Protein AF-A0A7S1WTP8-F1 (afdb_monomer)

Foldseek 3Di:
DDPPDDDDDDDDCVVNDDPVDRPVVLVCLLVVLCPDQAAEAADWLCQLQALVSLLSVLSNVLNVHDLVRYAYDYDDDPPCRVVRLVSRLVCLVPHFSVNHDYPDVVVSVVSVVVSCVSQVHRVSSSVSSSVSVVNVDPPDDDDDDDDDPPPPPPDDDPDDDDDDDDDDDDDDDDDDDDDDDD

Mean predicted aligned error: 13.19 Å

Structure (mmCIF, N/CA/C/O backbone):
data_AF-A0A7S1WTP8-F1
#
_entry.id   AF-A0A7S1WTP8-F1
#
loop_
_atom_site.group_PDB
_atom_site.id
_atom_site.type_symbol
_atom_site.label_atom_id
_atom_site.label_alt_id
_atom_site.label_comp_id
_atom_site.label_asym_id
_atom_site.label_entity_id
_atom_site.label_seq_id
_atom_site.pdbx_PDB_ins_code
_atom_site.Cartn_x
_atom_site.C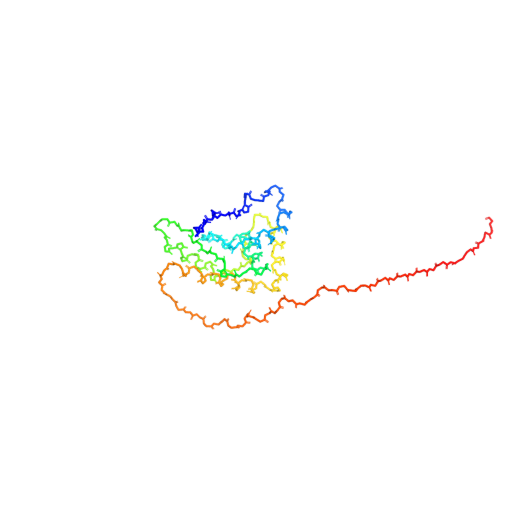artn_y
_atom_site.Cartn_z
_atom_site.occupancy
_atom_site.B_iso_or_equiv
_atom_site.auth_seq_id
_atom_site.auth_comp_id
_atom_site.auth_asym_id
_atom_site.auth_atom_id
_atom_site.pdbx_PDB_model_num
ATOM 1 N N . VAL A 1 1 ? 19.850 -27.105 21.185 1.00 41.53 1 VAL A N 1
ATOM 2 C CA . VAL A 1 1 ? 20.355 -25.758 20.834 1.00 41.53 1 VAL A CA 1
ATOM 3 C C . VAL A 1 1 ? 19.149 -24.842 20.769 1.00 41.53 1 VAL A C 1
ATOM 5 O O . VAL A 1 1 ? 18.278 -25.085 19.947 1.00 41.53 1 VAL A O 1
ATOM 8 N N . ALA A 1 2 ? 19.024 -23.910 21.715 1.00 44.28 2 ALA A N 1
ATOM 9 C CA . ALA A 1 2 ? 17.926 -22.951 21.751 1.00 44.28 2 ALA A CA 1
ATOM 10 C C . ALA A 1 2 ? 18.075 -21.994 20.560 1.00 44.28 2 ALA A C 1
ATOM 12 O O . ALA A 1 2 ? 19.062 -21.264 20.480 1.00 44.28 2 ALA A O 1
ATOM 13 N N . GLY A 1 3 ? 17.150 -22.056 19.602 1.00 48.31 3 GLY A N 1
ATOM 14 C CA . GLY A 1 3 ? 17.101 -21.122 18.482 1.00 48.31 3 GLY A CA 1
ATOM 15 C C . GLY A 1 3 ? 16.690 -19.754 19.007 1.00 48.31 3 GLY A C 1
ATOM 16 O O . GLY A 1 3 ? 15.510 -19.522 19.247 1.00 48.31 3 GLY A O 1
ATOM 17 N N . GLY A 1 4 ? 17.664 -18.878 19.254 1.00 50.66 4 GLY A N 1
ATOM 18 C CA . GLY A 1 4 ? 17.400 -17.499 19.641 1.00 50.66 4 GLY A CA 1
ATOM 19 C C . GLY A 1 4 ? 16.654 -16.799 18.513 1.00 50.66 4 GLY A C 1
ATOM 20 O O . GLY A 1 4 ? 17.246 -16.506 17.475 1.00 50.66 4 GLY A O 1
ATOM 21 N N . ALA A 1 5 ? 15.357 -16.562 18.698 1.00 60.53 5 ALA A N 1
ATOM 22 C CA . ALA A 1 5 ? 14.611 -15.654 17.845 1.00 60.53 5 ALA A CA 1
ATOM 23 C C . ALA A 1 5 ? 15.309 -14.288 17.920 1.00 60.53 5 ALA A C 1
ATOM 25 O O . ALA A 1 5 ? 15.399 -13.694 18.994 1.00 60.53 5 ALA A O 1
ATOM 26 N N . ARG A 1 6 ? 15.891 -13.834 16.806 1.00 74.44 6 ARG A N 1
ATOM 27 C CA . ARG A 1 6 ? 16.417 -12.468 16.708 1.00 74.44 6 ARG A CA 1
ATOM 28 C C . ARG A 1 6 ? 15.225 -11.516 16.727 1.00 74.44 6 ARG A C 1
ATOM 30 O O . ARG A 1 6 ? 14.191 -11.836 16.142 1.00 74.44 6 ARG A O 1
ATOM 37 N N . GLU A 1 7 ? 15.371 -10.371 17.388 1.00 75.62 7 GLU A N 1
ATOM 38 C CA . GLU A 1 7 ? 14.360 -9.315 17.318 1.00 75.62 7 GLU A CA 1
ATOM 39 C C . GLU A 1 7 ? 14.108 -8.930 15.850 1.00 75.62 7 GLU A C 1
ATOM 41 O O . GLU A 1 7 ? 15.060 -8.892 15.058 1.00 75.62 7 GLU A O 1
ATOM 46 N N . PRO A 1 8 ? 12.842 -8.700 15.458 1.00 74.00 8 PRO A N 1
ATOM 47 C CA . PRO A 1 8 ? 12.511 -8.368 14.083 1.00 74.00 8 PRO A CA 1
ATOM 48 C C . PRO A 1 8 ? 13.145 -7.028 13.704 1.00 74.00 8 PRO A C 1
ATOM 50 O O . PRO A 1 8 ? 12.937 -6.016 14.370 1.00 74.00 8 PRO A O 1
ATOM 53 N N . LEU A 1 9 ? 13.909 -7.023 12.612 1.00 87.62 9 LEU A N 1
ATOM 54 C CA . LEU A 1 9 ? 14.388 -5.789 12.003 1.00 87.62 9 LEU A CA 1
ATOM 55 C C . LEU A 1 9 ? 13.251 -5.199 11.166 1.00 87.62 9 LEU A C 1
ATOM 57 O O . LEU A 1 9 ? 12.750 -5.859 10.257 1.00 87.62 9 LEU A O 1
ATOM 61 N N . VAL A 1 10 ? 12.848 -3.971 11.483 1.00 88.81 10 VAL A N 1
ATOM 62 C CA . VAL A 1 10 ? 11.774 -3.263 10.780 1.00 88.81 10 VAL A CA 1
ATOM 63 C C . VAL A 1 10 ? 12.388 -2.256 9.818 1.00 88.81 10 VAL A C 1
ATOM 65 O O . VAL A 1 10 ? 13.199 -1.424 10.223 1.00 88.81 10 VAL A O 1
ATOM 68 N N . TRP A 1 11 ? 11.981 -2.324 8.552 1.00 89.81 11 TRP A N 1
ATOM 69 C CA . TRP A 1 11 ? 12.218 -1.266 7.578 1.00 89.81 11 TRP A CA 1
ATOM 70 C C . TRP A 1 11 ? 10.970 -0.386 7.507 1.00 89.81 11 TRP A C 1
ATOM 72 O O . TRP A 1 11 ? 9.858 -0.897 7.381 1.00 89.81 11 TRP A O 1
ATOM 82 N N . PHE A 1 12 ? 11.153 0.925 7.634 1.00 88.06 12 PHE A N 1
ATOM 83 C CA . PHE A 1 12 ? 10.067 1.898 7.605 1.00 88.06 12 PHE A CA 1
ATOM 84 C C . PHE A 1 12 ? 10.502 3.083 6.753 1.00 88.06 12 PHE A C 1
ATOM 86 O O . PHE A 1 12 ? 11.462 3.775 7.101 1.00 88.06 12 PHE A O 1
ATOM 93 N N . ASP A 1 13 ? 9.800 3.299 5.646 1.00 82.56 13 ASP A N 1
ATOM 94 C CA . ASP A 1 13 ? 10.090 4.305 4.625 1.00 82.56 13 ASP A CA 1
ATOM 95 C C . ASP A 1 13 ? 10.501 5.655 5.229 1.00 82.56 13 ASP A C 1
ATOM 97 O O . ASP A 1 13 ? 11.578 6.170 4.943 1.00 82.56 13 ASP A O 1
ATOM 101 N N . LYS A 1 14 ? 9.715 6.188 6.166 1.00 81.94 14 LYS A N 1
ATOM 102 C CA . LYS A 1 14 ? 9.904 7.528 6.718 1.00 81.94 14 LYS A CA 1
ATOM 103 C C . LYS A 1 14 ? 11.219 7.691 7.474 1.00 81.94 14 LYS A C 1
ATOM 105 O O . LYS A 1 14 ? 11.703 8.812 7.610 1.00 81.94 14 LYS A O 1
ATOM 110 N N . VAL A 1 15 ? 11.758 6.594 8.001 1.00 84.00 15 VAL A N 1
ATOM 111 C CA . VAL A 1 15 ? 12.993 6.562 8.798 1.00 84.00 15 VAL A CA 1
ATOM 112 C C . VAL A 1 15 ? 14.180 6.083 7.962 1.00 84.00 15 VAL A C 1
ATOM 114 O O . VAL A 1 15 ? 15.316 6.445 8.256 1.00 84.00 15 VAL A O 1
ATOM 117 N N . CYS A 1 16 ? 13.931 5.284 6.925 1.00 81.94 16 CYS A N 1
ATOM 118 C CA . CYS A 1 16 ? 14.966 4.676 6.094 1.00 81.94 16 CYS A CA 1
ATOM 119 C C . CYS A 1 16 ? 15.252 5.436 4.789 1.00 81.94 16 CYS A C 1
ATOM 121 O O . CYS A 1 16 ? 16.269 5.156 4.163 1.00 81.94 16 CYS A O 1
ATOM 123 N N . ILE A 1 17 ? 14.380 6.366 4.388 1.00 81.25 17 ILE A N 1
ATOM 124 C CA . ILE A 1 17 ? 14.488 7.172 3.164 1.00 81.25 17 ILE A CA 1
ATOM 125 C C . ILE A 1 17 ? 14.782 8.624 3.525 1.00 81.25 17 ILE A C 1
ATOM 127 O O . ILE A 1 17 ? 14.117 9.204 4.395 1.00 81.25 17 ILE A O 1
ATOM 131 N N . ASP A 1 18 ? 15.721 9.233 2.805 1.00 77.69 18 ASP A N 1
ATOM 132 C CA . ASP A 1 18 ? 15.963 10.665 2.891 1.00 77.69 18 ASP A CA 1
ATOM 133 C C . ASP A 1 18 ? 14.777 11.424 2.289 1.00 77.69 18 ASP A C 1
ATOM 135 O O . ASP A 1 18 ? 14.599 11.556 1.079 1.00 77.69 18 ASP A O 1
ATOM 139 N N . GLN A 1 19 ? 13.959 11.976 3.179 1.00 74.75 19 GLN A N 1
ATOM 140 C CA . GLN A 1 19 ? 12.768 12.738 2.818 1.00 74.75 19 GLN A CA 1
ATOM 141 C C . GLN A 1 19 ? 13.092 14.026 2.044 1.00 74.75 19 GLN A C 1
ATOM 143 O O . GLN A 1 19 ? 12.184 14.626 1.470 1.00 74.75 19 GLN A O 1
ATOM 148 N N . SER A 1 20 ? 14.354 14.466 2.035 1.00 74.25 20 SER A N 1
ATOM 149 C CA . SER A 1 20 ? 14.816 15.612 1.250 1.00 74.25 20 SER A CA 1
ATOM 150 C C . SER A 1 20 ? 15.229 15.247 -0.181 1.00 74.25 20 SER A C 1
ATOM 152 O O . SER A 1 20 ? 15.345 16.144 -1.016 1.00 74.25 20 SER A O 1
ATOM 154 N N . ASN A 1 21 ? 15.394 13.954 -0.489 1.00 71.25 21 ASN A N 1
ATOM 155 C CA . ASN A 1 21 ? 15.794 13.458 -1.806 1.00 71.25 21 ASN A CA 1
ATOM 156 C C . ASN A 1 21 ? 15.125 12.112 -2.149 1.00 71.25 21 ASN A C 1
ATOM 158 O O . ASN A 1 21 ? 15.772 11.088 -2.374 1.00 71.25 21 ASN A O 1
ATOM 162 N N . ILE A 1 22 ? 13.794 12.132 -2.212 1.00 72.50 22 ILE A N 1
ATOM 163 C CA . ILE A 1 22 ? 12.971 10.927 -2.374 1.00 72.50 22 ILE A CA 1
ATOM 164 C C . ILE A 1 22 ? 13.158 10.205 -3.717 1.00 72.50 22 ILE A C 1
ATOM 166 O O . ILE A 1 22 ? 12.873 9.016 -3.804 1.00 72.50 22 ILE A O 1
ATOM 170 N N . GLU A 1 23 ? 13.620 10.885 -4.773 1.00 71.69 23 GLU A N 1
ATOM 171 C CA . GLU A 1 23 ? 13.662 10.315 -6.129 1.00 71.69 23 GLU A CA 1
ATOM 172 C C . GLU A 1 23 ? 14.659 9.157 -6.266 1.00 71.69 23 GLU A C 1
ATOM 174 O O . GLU A 1 23 ? 14.389 8.189 -6.980 1.00 71.69 23 GLU A O 1
ATOM 179 N N . LEU A 1 24 ? 15.815 9.248 -5.600 1.00 70.44 24 LEU A N 1
ATOM 180 C CA . LEU A 1 24 ? 16.830 8.195 -5.635 1.00 70.44 24 LEU A CA 1
ATOM 181 C C . LEU A 1 24 ? 16.374 6.976 -4.830 1.00 70.44 24 LEU A C 1
ATOM 183 O O . LEU A 1 24 ? 16.439 5.848 -5.319 1.00 70.44 24 LEU A O 1
ATOM 187 N N . ASP A 1 25 ? 15.856 7.213 -3.630 1.00 71.56 25 ASP A N 1
ATOM 188 C CA . ASP A 1 25 ? 15.393 6.156 -2.735 1.00 71.56 25 ASP A CA 1
ATOM 189 C C . ASP A 1 25 ? 14.148 5.444 -3.282 1.00 71.56 25 ASP A C 1
ATOM 191 O O . ASP A 1 25 ? 14.023 4.227 -3.147 1.00 71.56 25 ASP A O 1
ATOM 195 N N . LEU A 1 26 ? 13.284 6.161 -4.010 1.00 70.69 26 LEU A N 1
ATOM 196 C CA . LEU A 1 26 ? 12.157 5.592 -4.753 1.00 70.69 26 LEU A CA 1
ATOM 197 C C . LEU A 1 26 ? 12.585 4.536 -5.775 1.00 70.69 26 LEU A C 1
ATOM 199 O O . LEU A 1 26 ? 11.912 3.516 -5.924 1.00 70.69 26 LEU A O 1
ATOM 203 N N . ARG A 1 27 ? 13.710 4.745 -6.470 1.00 79.19 27 ARG A N 1
ATOM 204 C CA . ARG A 1 27 ? 14.251 3.752 -7.417 1.00 79.19 27 ARG A CA 1
ATOM 205 C C . ARG A 1 27 ? 14.755 2.501 -6.703 1.00 79.19 27 ARG A C 1
ATOM 207 O O . ARG A 1 27 ? 14.738 1.420 -7.284 1.00 79.19 27 ARG A O 1
ATOM 214 N N . CYS A 1 28 ? 15.187 2.648 -5.454 1.00 82.69 28 CYS A N 1
ATOM 215 C CA . CYS A 1 28 ? 15.678 1.560 -4.615 1.00 82.69 28 CYS A CA 1
ATOM 216 C C . CYS A 1 28 ? 14.567 0.870 -3.811 1.00 82.69 28 CYS A C 1
ATOM 218 O O . CYS A 1 28 ? 14.792 -0.227 -3.302 1.00 82.69 28 CYS A O 1
ATOM 220 N N . LEU A 1 29 ? 13.368 1.458 -3.722 1.00 85.56 29 LEU A N 1
ATOM 221 C CA . LEU A 1 29 ? 12.230 0.907 -2.980 1.00 85.56 29 LEU A CA 1
ATOM 222 C C . LEU A 1 29 ? 11.962 -0.580 -3.290 1.00 85.56 29 LEU A C 1
ATOM 224 O O . LEU A 1 29 ? 11.843 -1.357 -2.340 1.00 85.56 29 LEU A O 1
ATOM 228 N N . PRO A 1 30 ? 11.955 -1.035 -4.562 1.00 86.31 30 PRO A N 1
ATOM 229 C CA . PRO A 1 30 ? 11.760 -2.452 -4.866 1.00 86.31 30 PRO A CA 1
ATOM 230 C C . PRO A 1 30 ? 12.864 -3.351 -4.285 1.00 86.31 30 PRO A C 1
ATOM 232 O O . PRO A 1 30 ? 12.592 -4.463 -3.842 1.00 86.31 30 PRO A O 1
ATOM 235 N N . ILE A 1 31 ? 14.106 -2.861 -4.224 1.00 88.44 31 ILE A N 1
ATOM 236 C CA . ILE A 1 31 ? 15.253 -3.593 -3.667 1.00 88.44 31 ILE A CA 1
ATOM 237 C C . ILE A 1 31 ? 15.098 -3.744 -2.149 1.00 88.44 31 ILE A C 1
ATOM 239 O O . ILE A 1 31 ? 15.273 -4.842 -1.620 1.00 88.44 31 ILE A O 1
ATOM 243 N N . PHE A 1 32 ? 14.732 -2.667 -1.445 1.00 88.31 32 PHE A N 1
ATOM 244 C CA . PHE A 1 32 ? 14.515 -2.712 0.005 1.00 88.31 32 PHE A CA 1
ATOM 245 C C . PHE A 1 32 ? 13.376 -3.662 0.379 1.00 88.31 32 PHE A C 1
ATOM 247 O O . PHE A 1 32 ? 13.518 -4.479 1.290 1.00 88.31 32 PHE A O 1
ATOM 254 N N . LEU A 1 33 ? 12.272 -3.598 -0.364 1.00 90.25 33 LEU A N 1
ATOM 255 C CA . LEU A 1 33 ? 11.097 -4.428 -0.124 1.00 90.25 33 LEU A CA 1
ATOM 256 C C . LEU A 1 33 ? 11.334 -5.903 -0.465 1.00 90.25 33 LEU A C 1
ATOM 258 O O . LEU A 1 33 ? 10.889 -6.764 0.287 1.00 90.25 33 LEU A O 1
ATOM 262 N N . ASN A 1 34 ? 12.099 -6.213 -1.516 1.00 90.50 34 ASN A N 1
ATOM 263 C CA . ASN A 1 34 ? 12.499 -7.591 -1.821 1.00 90.50 34 ASN A CA 1
ATOM 264 C C . ASN A 1 34 ? 13.391 -8.201 -0.719 1.00 90.50 34 ASN A C 1
ATOM 266 O O . ASN A 1 34 ? 13.334 -9.401 -0.464 1.00 90.50 34 ASN A O 1
ATOM 270 N N . GLY A 1 35 ? 14.168 -7.372 -0.013 1.00 90.31 35 GLY A N 1
ATOM 271 C CA . GLY A 1 35 ? 14.939 -7.792 1.159 1.00 90.31 35 GLY A CA 1
ATOM 272 C C . GLY A 1 35 ? 14.095 -8.082 2.408 1.00 90.31 35 GLY A C 1
ATOM 273 O O . GLY A 1 35 ? 14.615 -8.634 3.381 1.00 90.31 35 GLY A O 1
ATOM 274 N N . CYS A 1 36 ? 12.807 -7.723 2.411 1.00 91.19 36 CYS A N 1
ATOM 275 C CA . CYS A 1 36 ? 11.913 -7.930 3.544 1.00 91.19 36 CYS A CA 1
ATOM 276 C C . CYS A 1 36 ? 11.247 -9.311 3.480 1.00 91.19 36 CYS A C 1
ATOM 278 O O . CYS A 1 36 ? 10.598 -9.672 2.502 1.00 91.19 36 CYS A O 1
ATOM 280 N N . ALA A 1 37 ? 11.323 -10.069 4.578 1.00 90.81 37 ALA A N 1
ATOM 281 C CA . ALA A 1 37 ? 10.656 -11.370 4.672 1.00 90.81 37 ALA A CA 1
ATOM 282 C C . ALA A 1 37 ? 9.119 -11.263 4.640 1.00 90.81 37 ALA A C 1
ATOM 284 O O . ALA A 1 37 ? 8.444 -12.222 4.273 1.00 90.81 37 ALA A O 1
ATOM 285 N N . ARG A 1 38 ? 8.572 -10.119 5.071 1.00 91.69 38 ARG A N 1
ATOM 286 C CA . ARG A 1 38 ? 7.137 -9.809 5.129 1.00 91.69 38 ARG A CA 1
ATOM 287 C C . ARG A 1 38 ? 6.919 -8.315 4.939 1.00 91.69 38 ARG A C 1
ATOM 289 O O . ARG A 1 38 ? 7.791 -7.527 5.303 1.00 91.69 38 ARG A O 1
ATOM 296 N N . LEU A 1 39 ? 5.738 -7.946 4.454 1.00 93.12 39 LEU A N 1
ATOM 297 C CA . LEU A 1 39 ? 5.267 -6.562 4.411 1.00 93.12 39 LEU A CA 1
ATOM 298 C C . LEU A 1 39 ? 4.125 -6.392 5.414 1.00 93.12 39 LEU A C 1
ATOM 300 O O . LEU A 1 39 ? 3.099 -7.046 5.276 1.00 93.12 39 LEU A O 1
ATOM 304 N N . VAL A 1 40 ? 4.272 -5.516 6.407 1.00 93.12 40 VAL A N 1
ATOM 305 C CA . VAL A 1 40 ? 3.203 -5.253 7.384 1.00 93.12 40 VAL A CA 1
ATOM 306 C C . VAL A 1 40 ? 2.413 -4.017 6.960 1.00 93.12 40 VAL A C 1
ATOM 308 O O . VAL A 1 40 ? 2.954 -2.915 6.913 1.00 93.12 40 VAL A O 1
ATOM 311 N N . MET A 1 41 ? 1.124 -4.189 6.679 1.00 93.38 41 MET A N 1
ATOM 312 C CA . MET A 1 41 ? 0.200 -3.108 6.338 1.00 93.38 41 MET A CA 1
ATOM 313 C C . MET A 1 41 ? -0.602 -2.700 7.574 1.00 93.38 41 MET A C 1
ATOM 315 O O . MET A 1 41 ? -1.556 -3.378 7.952 1.00 93.38 41 MET A O 1
ATOM 319 N N . LEU A 1 42 ? -0.239 -1.571 8.185 1.00 93.56 42 LEU A N 1
ATOM 320 C CA . LEU A 1 42 ? -1.033 -0.940 9.243 1.00 93.56 42 LEU A CA 1
ATOM 321 C C . LEU A 1 42 ? -2.214 -0.192 8.606 1.00 93.56 42 LEU A C 1
ATOM 323 O O . LEU A 1 42 ? -2.104 0.976 8.229 1.00 93.56 42 LEU A O 1
ATOM 327 N N . CYS A 1 43 ? -3.325 -0.896 8.414 1.00 93.69 43 CYS A N 1
ATOM 328 C CA . CYS A 1 43 ? -4.415 -0.460 7.554 1.00 93.69 43 CYS A CA 1
ATOM 329 C C . CYS A 1 43 ? -5.521 0.234 8.356 1.00 93.69 43 CYS A C 1
ATOM 331 O O . CYS A 1 43 ? -6.299 -0.428 9.031 1.00 93.69 43 CYS A O 1
ATOM 333 N N . GLY A 1 44 ? -5.607 1.560 8.264 1.00 93.31 44 GLY A N 1
ATOM 334 C CA . GLY A 1 44 ? -6.786 2.329 8.687 1.00 93.31 44 GLY A CA 1
ATOM 335 C C . GLY A 1 44 ? -7.656 2.739 7.493 1.00 93.31 44 GLY A C 1
ATOM 336 O O . GLY A 1 44 ? -7.266 2.533 6.342 1.00 93.31 44 GLY A O 1
ATOM 337 N N . ALA A 1 45 ? -8.785 3.403 7.755 1.00 89.25 45 ALA A N 1
ATOM 338 C CA . ALA A 1 45 ? -9.768 3.807 6.736 1.00 89.25 45 ALA A CA 1
ATOM 339 C C . ALA A 1 45 ? -9.192 4.635 5.563 1.00 89.25 45 ALA A C 1
ATOM 341 O O . ALA A 1 45 ? -9.730 4.631 4.460 1.00 89.25 45 ALA A O 1
ATOM 342 N N . THR A 1 46 ? -8.075 5.342 5.768 1.00 92.62 46 THR A N 1
ATOM 343 C CA . THR A 1 46 ? -7.438 6.174 4.731 1.00 92.62 46 THR A CA 1
ATOM 344 C C . THR A 1 46 ? -6.236 5.521 4.053 1.00 92.62 46 THR A C 1
ATOM 346 O O . THR A 1 46 ? -5.713 6.090 3.096 1.00 92.62 46 THR A O 1
ATOM 349 N N . TYR A 1 47 ? -5.779 4.348 4.509 1.00 94.44 47 TYR A N 1
ATOM 350 C CA . TYR A 1 47 ? -4.553 3.712 4.011 1.00 94.44 47 TYR A CA 1
ATOM 351 C C . TYR A 1 47 ? -4.605 3.505 2.493 1.00 94.44 47 TYR A C 1
ATOM 353 O O . TYR A 1 47 ? -3.695 3.912 1.771 1.00 94.44 47 TYR A O 1
ATOM 361 N N . LEU A 1 48 ? -5.713 2.944 2.002 1.00 94.75 48 LEU A N 1
ATOM 362 C CA . LEU A 1 48 ? -5.898 2.619 0.588 1.00 94.75 48 LEU A CA 1
ATOM 363 C C . LEU A 1 48 ? -6.096 3.841 -0.313 1.00 94.75 48 LEU A C 1
ATOM 365 O O . LEU A 1 48 ? -6.002 3.715 -1.528 1.00 94.75 48 LEU A O 1
ATOM 369 N N . ASN A 1 49 ? -6.306 5.023 0.265 1.00 94.25 49 ASN A N 1
ATOM 370 C CA . ASN A 1 49 ? -6.390 6.270 -0.489 1.00 94.25 49 ASN A CA 1
ATOM 371 C C . ASN A 1 49 ? -5.016 6.925 -0.665 1.00 94.25 49 ASN A C 1
ATOM 373 O O . ASN A 1 49 ? -4.899 7.889 -1.414 1.00 94.25 49 ASN A O 1
ATOM 377 N N . ARG A 1 50 ? -3.964 6.443 0.007 1.00 91.88 50 ARG A N 1
ATOM 378 C CA . ARG A 1 50 ? -2.627 7.048 -0.044 1.00 91.88 50 ARG A CA 1
ATOM 379 C C . ARG A 1 50 ? -1.768 6.331 -1.072 1.00 91.88 50 ARG A C 1
ATOM 381 O O . ARG A 1 50 ? -1.330 5.204 -0.854 1.00 91.88 50 ARG A O 1
ATOM 388 N N . LEU A 1 51 ? -1.450 7.017 -2.166 1.00 90.12 51 LEU A N 1
ATOM 389 C CA . LEU A 1 51 ? -0.703 6.429 -3.277 1.00 90.12 51 LEU A CA 1
ATOM 390 C C . LEU A 1 51 ? 0.674 5.900 -2.859 1.00 90.12 51 LEU A C 1
ATOM 392 O O . LEU A 1 51 ? 1.122 4.888 -3.386 1.00 90.12 51 LEU A O 1
ATOM 396 N N . TRP A 1 52 ? 1.329 6.545 -1.893 1.00 87.62 52 TRP A N 1
ATOM 397 C CA . TRP A 1 52 ? 2.610 6.075 -1.368 1.00 87.62 52 TRP A CA 1
ATOM 398 C C . TRP A 1 52 ? 2.511 4.671 -0.755 1.00 87.62 52 TRP A C 1
ATOM 400 O O . TRP A 1 52 ? 3.246 3.774 -1.154 1.00 87.62 52 TRP A O 1
ATOM 410 N N . CYS A 1 53 ? 1.521 4.446 0.114 1.00 92.38 53 CYS A N 1
ATOM 411 C CA . CYS A 1 53 ? 1.254 3.135 0.707 1.00 92.38 53 CYS A CA 1
ATOM 412 C C . CYS A 1 53 ? 0.984 2.077 -0.375 1.00 92.38 53 CYS A C 1
ATOM 414 O O . CYS A 1 53 ? 1.495 0.962 -0.330 1.00 92.38 53 CYS A O 1
ATOM 416 N N . ILE A 1 54 ? 0.225 2.447 -1.407 1.00 92.75 54 ILE A N 1
ATOM 417 C CA . ILE A 1 54 ? -0.066 1.562 -2.539 1.00 92.75 54 ILE A CA 1
ATOM 418 C C . ILE A 1 54 ? 1.176 1.279 -3.398 1.00 92.75 54 ILE A C 1
ATOM 420 O O . ILE A 1 54 ? 1.299 0.189 -3.953 1.00 92.75 54 ILE A O 1
ATOM 424 N N . THR A 1 55 ? 2.115 2.222 -3.483 1.00 89.12 55 THR A N 1
ATOM 425 C CA . THR A 1 55 ? 3.384 2.051 -4.208 1.00 89.12 55 THR A CA 1
ATOM 426 C C . THR A 1 55 ? 4.264 0.999 -3.542 1.00 89.12 55 THR A C 1
ATOM 428 O O . THR A 1 55 ? 4.899 0.212 -4.237 1.00 89.12 55 THR A O 1
ATOM 431 N N . GLU A 1 56 ? 4.262 0.927 -2.210 1.00 91.25 56 GLU A N 1
ATOM 432 C CA . GLU A 1 56 ? 4.976 -0.116 -1.464 1.00 91.25 56 GLU A CA 1
ATOM 433 C C . GLU A 1 56 ? 4.373 -1.499 -1.732 1.00 91.25 56 GLU A C 1
ATOM 435 O O . GLU A 1 56 ? 5.098 -2.439 -2.053 1.00 91.25 56 GLU A O 1
ATOM 440 N N . VAL A 1 57 ? 3.041 -1.618 -1.700 1.00 92.62 57 VAL A N 1
ATOM 441 C CA . VAL A 1 57 ? 2.340 -2.865 -2.058 1.00 92.62 57 VAL A CA 1
ATOM 442 C C . VAL A 1 57 ? 2.655 -3.271 -3.500 1.00 92.62 57 VAL A C 1
ATOM 444 O O . VAL A 1 57 ? 2.959 -4.434 -3.769 1.00 92.62 57 VAL A O 1
ATOM 447 N N . PHE A 1 58 ? 2.620 -2.309 -4.425 1.00 91.06 58 PHE A N 1
ATOM 448 C CA . PHE A 1 58 ? 3.006 -2.508 -5.818 1.00 91.06 58 PHE A CA 1
ATOM 449 C C . PHE A 1 58 ? 4.434 -3.040 -5.933 1.00 91.06 58 PHE A C 1
ATOM 451 O O . PHE A 1 58 ? 4.637 -4.079 -6.555 1.00 91.06 58 PHE A O 1
ATOM 458 N N . ALA A 1 59 ? 5.406 -2.360 -5.329 1.00 90.75 59 ALA A N 1
ATOM 459 C CA . ALA A 1 59 ? 6.810 -2.723 -5.421 1.00 90.75 59 ALA A CA 1
ATOM 460 C C . ALA A 1 59 ? 7.078 -4.098 -4.792 1.00 90.75 59 ALA A C 1
ATOM 462 O O . ALA A 1 59 ? 7.781 -4.904 -5.394 1.00 90.75 59 ALA A O 1
ATOM 463 N N . TYR A 1 60 ? 6.464 -4.412 -3.649 1.00 92.56 60 TYR A N 1
ATOM 464 C CA . TYR A 1 60 ? 6.588 -5.720 -3.003 1.00 92.56 60 TYR A CA 1
ATOM 465 C C . TYR A 1 60 ? 6.105 -6.853 -3.922 1.00 92.56 60 TYR A C 1
ATOM 467 O O . TYR A 1 60 ? 6.855 -7.783 -4.215 1.00 92.56 60 TYR A O 1
ATOM 475 N N . VAL A 1 61 ? 4.884 -6.747 -4.457 1.00 90.31 61 VAL A N 1
ATOM 476 C CA . VAL A 1 61 ? 4.319 -7.788 -5.334 1.00 90.31 61 VAL A CA 1
ATOM 477 C C . VAL A 1 61 ? 5.040 -7.850 -6.681 1.00 90.31 61 VAL A C 1
ATOM 479 O O . VAL A 1 61 ? 5.293 -8.935 -7.201 1.00 90.31 61 VAL A O 1
ATOM 482 N N . HIS A 1 62 ? 5.395 -6.702 -7.261 1.00 87.12 62 HIS A N 1
ATOM 483 C CA . HIS A 1 62 ? 6.077 -6.645 -8.554 1.00 87.12 62 HIS A CA 1
ATOM 484 C C . HIS A 1 62 ? 7.467 -7.290 -8.509 1.00 87.12 62 HIS A C 1
ATOM 486 O O . HIS A 1 62 ? 7.896 -7.888 -9.492 1.00 87.12 62 HIS A O 1
ATOM 492 N N . MET A 1 63 ? 8.133 -7.246 -7.353 1.00 88.44 63 MET A N 1
ATOM 493 C CA . MET A 1 63 ? 9.413 -7.917 -7.117 1.00 88.44 63 MET A CA 1
ATOM 494 C C . MET A 1 63 ? 9.286 -9.430 -6.879 1.00 88.44 63 MET A C 1
ATOM 496 O O . MET A 1 63 ? 10.266 -10.071 -6.499 1.00 88.44 63 MET A O 1
ATOM 500 N N . GLY A 1 64 ? 8.101 -10.006 -7.100 1.00 87.50 64 GLY A N 1
ATOM 501 C CA . GLY A 1 64 ? 7.847 -11.439 -6.977 1.00 87.50 64 GLY A CA 1
ATOM 502 C C . GLY A 1 64 ? 7.637 -11.910 -5.541 1.00 87.50 64 GLY A C 1
ATOM 503 O O . GLY A 1 64 ? 7.671 -13.113 -5.293 1.00 87.50 64 GLY A O 1
ATOM 504 N N . CYS A 1 65 ? 7.436 -11.000 -4.584 1.00 90.19 65 CYS A N 1
ATOM 505 C CA . CYS A 1 65 ? 7.076 -11.400 -3.233 1.00 90.19 65 CYS A CA 1
ATOM 506 C C . CYS A 1 65 ? 5.614 -11.863 -3.189 1.00 90.19 65 CYS A C 1
ATOM 508 O O . CYS A 1 65 ? 4.716 -11.227 -3.747 1.00 90.19 65 CYS A O 1
ATOM 510 N N . GLU A 1 66 ? 5.381 -12.973 -2.492 1.00 89.94 66 GLU A N 1
ATOM 511 C CA . GLU A 1 66 ? 4.053 -13.571 -2.366 1.00 89.94 66 GLU A CA 1
ATOM 512 C C . GLU A 1 66 ? 3.107 -12.664 -1.573 1.00 89.94 66 GLU A C 1
ATOM 514 O O . GLU A 1 66 ? 3.467 -12.122 -0.522 1.00 89.94 66 GLU A O 1
ATOM 519 N N . VAL A 1 67 ? 1.864 -12.541 -2.047 1.00 89.31 67 VAL A N 1
ATOM 520 C CA . VAL A 1 67 ? 0.833 -11.741 -1.366 1.00 89.31 67 VAL A CA 1
ATOM 521 C C . VAL A 1 67 ? 0.575 -12.292 0.034 1.00 89.31 67 VAL A C 1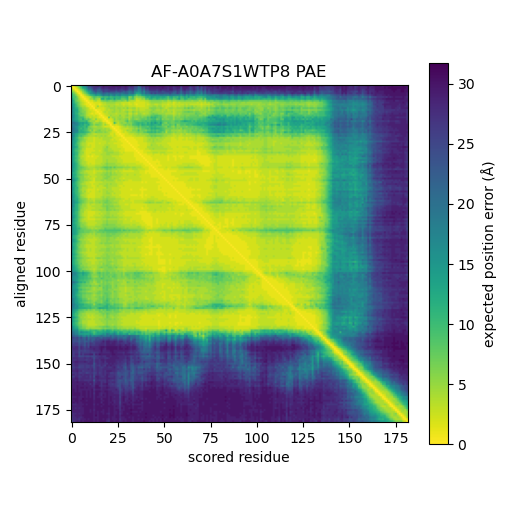
ATOM 523 O O . VAL A 1 67 ? 0.323 -11.529 0.954 1.00 89.31 67 VAL A O 1
ATOM 526 N N . GLU A 1 68 ? 0.705 -13.598 0.230 1.00 89.06 68 GLU A N 1
ATOM 527 C CA . GLU A 1 68 ? 0.554 -14.319 1.494 1.00 89.06 68 GLU A CA 1
ATOM 528 C C . GLU A 1 68 ? 1.559 -13.885 2.575 1.00 89.06 68 GLU A C 1
ATOM 530 O O . GLU A 1 68 ? 1.307 -14.108 3.759 1.00 89.06 68 GLU A O 1
ATOM 535 N N . ASN A 1 69 ? 2.673 -13.248 2.191 1.00 91.31 69 ASN A N 1
ATOM 536 C CA . ASN A 1 69 ? 3.655 -12.679 3.121 1.00 91.31 69 ASN A CA 1
ATOM 537 C C . ASN A 1 69 ? 3.335 -11.234 3.528 1.00 91.31 69 ASN A C 1
ATOM 539 O O . ASN A 1 69 ? 4.053 -10.647 4.343 1.00 91.31 69 ASN A O 1
ATOM 543 N N . ILE A 1 70 ? 2.269 -10.662 2.975 1.00 92.12 70 ILE A N 1
ATOM 544 C CA . ILE A 1 70 ? 1.694 -9.421 3.468 1.00 92.12 70 ILE A CA 1
ATOM 545 C C . ILE A 1 70 ? 0.933 -9.744 4.761 1.00 92.12 70 ILE A C 1
ATOM 547 O O . ILE A 1 70 ? 0.220 -10.738 4.865 1.00 92.12 70 ILE A O 1
ATOM 551 N N . GLU A 1 71 ? 1.135 -8.933 5.791 1.00 91.12 71 GLU A N 1
ATOM 552 C CA . GLU A 1 71 ? 0.436 -9.025 7.063 1.00 91.12 71 GLU A CA 1
ATOM 553 C C . GLU A 1 71 ? -0.367 -7.754 7.267 1.00 91.12 71 GLU A C 1
ATOM 555 O O . GLU A 1 71 ? 0.181 -6.683 7.524 1.00 91.12 71 GLU A O 1
ATOM 560 N N . LEU A 1 72 ? -1.682 -7.877 7.150 1.00 90.56 72 LEU A N 1
ATOM 561 C CA . LEU A 1 72 ? -2.578 -6.764 7.381 1.00 90.56 72 LEU A CA 1
ATOM 562 C C . LEU A 1 72 ? -2.965 -6.674 8.858 1.00 90.56 72 LEU A C 1
ATOM 564 O O . LEU A 1 72 ? -3.514 -7.613 9.431 1.00 90.56 72 LEU A O 1
ATOM 568 N N . VAL A 1 73 ? -2.697 -5.516 9.453 1.00 92.38 73 VAL A N 1
ATOM 569 C CA . VAL A 1 73 ? -3.054 -5.180 10.830 1.00 92.38 73 VAL A CA 1
ATOM 570 C C . VAL A 1 73 ? -4.020 -3.997 10.775 1.00 92.38 73 VAL A C 1
ATOM 572 O O . VAL A 1 73 ? -3.591 -2.892 10.430 1.00 92.38 73 VAL A O 1
ATOM 575 N N . PRO A 1 74 ? -5.317 -4.196 11.063 1.00 92.38 74 PRO A N 1
ATOM 576 C CA . PRO A 1 74 ? -6.277 -3.104 11.049 1.00 92.38 74 PRO A CA 1
ATOM 577 C C . PRO A 1 74 ? -5.961 -2.103 12.167 1.00 92.38 74 PRO A C 1
ATOM 579 O O . PRO A 1 74 ? -5.667 -2.485 13.300 1.00 92.38 74 PRO A O 1
ATOM 582 N N . VAL A 1 75 ? -6.016 -0.815 11.838 1.00 93.94 75 VAL A N 1
ATOM 583 C CA . VAL A 1 75 ? -5.848 0.289 12.786 1.00 93.94 75 VAL A CA 1
ATOM 584 C C . VAL A 1 75 ? -7.221 0.891 13.033 1.00 93.94 75 VAL A C 1
ATOM 586 O O . VAL A 1 75 ? -7.732 1.642 12.202 1.00 93.94 75 VAL A O 1
ATOM 589 N N . VAL A 1 76 ? -7.800 0.533 14.174 1.00 93.81 76 VAL A N 1
ATOM 590 C CA . VAL A 1 76 ? -9.158 0.904 14.582 1.00 93.81 76 VAL A CA 1
ATOM 591 C C . VAL A 1 76 ? -9.127 1.779 15.831 1.00 93.81 76 VAL A C 1
ATOM 593 O O . VAL A 1 76 ? -8.168 1.746 16.607 1.00 93.81 76 VAL A O 1
ATOM 596 N N . ARG A 1 77 ? -10.166 2.587 16.017 1.00 94.25 77 ARG A N 1
ATOM 597 C CA . ARG A 1 77 ? -10.368 3.436 17.190 1.00 94.25 77 ARG A CA 1
ATOM 598 C C . ARG A 1 77 ? -11.119 2.659 18.266 1.00 94.25 77 ARG A C 1
ATOM 600 O O . ARG A 1 77 ? -12.067 1.935 17.965 1.00 94.25 77 ARG A O 1
ATOM 607 N N . ASP A 1 78 ? -10.740 2.889 19.521 1.00 94.12 78 ASP A N 1
ATOM 608 C CA . ASP A 1 78 ? -11.434 2.317 20.676 1.00 94.12 78 ASP A CA 1
ATOM 609 C C . ASP A 1 78 ? -12.938 2.646 20.627 1.00 94.12 78 ASP A C 1
ATOM 611 O O . ASP A 1 78 ? -13.329 3.802 20.421 1.00 94.12 78 ASP A O 1
ATOM 615 N N . SER A 1 79 ? -13.789 1.646 20.875 1.00 94.50 79 SER A N 1
ATOM 616 C CA . SER A 1 79 ? -15.263 1.745 20.834 1.00 94.50 79 SER A CA 1
ATOM 617 C C . SER A 1 79 ? -15.877 2.051 19.456 1.00 94.50 79 SER A C 1
ATOM 619 O O . SER A 1 79 ? -17.051 2.428 19.384 1.00 94.50 79 SER A O 1
ATOM 621 N N . ARG A 1 80 ? -15.103 1.944 18.372 1.00 94.25 80 ARG A N 1
ATOM 622 C CA . ARG A 1 80 ? -15.536 2.092 16.967 1.00 94.25 80 ARG A CA 1
ATOM 623 C C . ARG A 1 80 ? -14.952 0.984 16.086 1.00 94.25 80 ARG A C 1
ATOM 625 O O . ARG A 1 80 ? -14.827 1.159 14.879 1.00 94.25 80 ARG A O 1
ATOM 632 N N . GLU A 1 81 ? -14.576 -0.138 16.690 1.00 92.88 81 GLU A N 1
ATOM 633 C CA . GLU A 1 81 ? -13.845 -1.214 16.031 1.00 92.88 81 GLU A CA 1
ATOM 634 C C . GLU A 1 81 ? -14.625 -1.771 14.839 1.00 92.88 81 GLU A C 1
ATOM 636 O O . GLU A 1 81 ? -14.058 -1.898 13.760 1.00 92.88 81 GLU A O 1
ATOM 641 N N . ASP A 1 82 ? -15.924 -2.029 15.010 1.00 92.12 82 ASP A N 1
ATOM 642 C CA . ASP A 1 82 ? -16.779 -2.566 13.946 1.00 92.12 82 ASP A CA 1
ATOM 643 C C . ASP A 1 82 ? -16.933 -1.576 12.777 1.00 92.12 82 ASP A C 1
ATOM 645 O O . ASP A 1 82 ? -16.752 -1.959 11.625 1.00 92.12 82 ASP A O 1
ATOM 649 N N . GLU A 1 83 ? -17.187 -0.292 13.068 1.00 94.31 83 GLU A N 1
ATOM 650 C CA . GLU A 1 83 ? -17.309 0.762 12.045 1.00 94.31 83 GLU A CA 1
ATOM 651 C C . GLU A 1 83 ? -16.005 0.924 11.247 1.00 94.31 83 GLU A C 1
ATOM 653 O O . GLU A 1 83 ? -16.025 0.981 10.020 1.00 94.31 83 GLU A O 1
ATOM 658 N N . ASP A 1 84 ? -14.857 0.959 11.932 1.00 94.00 84 ASP A N 1
ATOM 659 C CA . ASP A 1 84 ? -13.557 1.120 11.278 1.00 94.00 84 ASP A CA 1
ATOM 660 C C . ASP A 1 84 ? -13.167 -0.127 10.466 1.00 94.00 84 ASP A C 1
ATOM 662 O O . ASP A 1 84 ? -12.544 -0.006 9.408 1.00 94.00 84 ASP A O 1
ATOM 666 N N . LEU A 1 85 ? -13.525 -1.329 10.933 1.00 92.00 85 LEU A N 1
ATOM 667 C CA . LEU A 1 85 ? -13.334 -2.562 10.169 1.00 92.00 85 LEU A CA 1
ATOM 668 C C . LEU A 1 85 ? -14.193 -2.563 8.904 1.00 92.00 85 LEU A C 1
ATOM 670 O O . LEU A 1 85 ? -13.662 -2.873 7.836 1.00 92.00 85 LEU A O 1
ATOM 674 N N . ASP A 1 86 ? -15.470 -2.189 9.004 1.00 92.81 86 ASP A N 1
ATOM 675 C CA . ASP A 1 86 ? -16.373 -2.071 7.855 1.00 92.81 86 ASP A CA 1
ATOM 676 C C . ASP A 1 86 ? -15.830 -1.067 6.829 1.00 92.81 86 ASP A C 1
ATOM 678 O O . ASP A 1 86 ? -15.733 -1.396 5.644 1.00 92.81 86 ASP A O 1
ATOM 682 N N . ASP A 1 87 ? -15.359 0.101 7.279 1.00 94.06 87 ASP A N 1
ATOM 683 C CA . ASP A 1 87 ? -14.724 1.105 6.419 1.00 94.06 87 ASP A CA 1
ATOM 684 C C . ASP A 1 87 ? -13.479 0.548 5.706 1.00 94.06 87 ASP A C 1
ATOM 686 O O . ASP A 1 87 ? -13.283 0.773 4.507 1.00 94.06 87 ASP A O 1
ATOM 690 N N . ILE A 1 88 ? -12.628 -0.209 6.411 1.00 93.50 88 ILE A N 1
ATOM 691 C CA . ILE A 1 88 ? -11.450 -0.861 5.818 1.00 93.50 88 ILE A CA 1
ATOM 692 C C . ILE A 1 88 ? -11.881 -1.892 4.765 1.00 93.50 88 ILE A C 1
ATOM 694 O O . ILE A 1 88 ? -11.325 -1.913 3.661 1.00 93.50 88 ILE A O 1
ATOM 698 N N . TYR A 1 89 ? -12.867 -2.738 5.071 1.00 91.69 89 TYR A N 1
ATOM 699 C CA . TYR A 1 89 ? -13.386 -3.739 4.137 1.00 91.69 89 TYR A CA 1
ATOM 700 C C . TYR A 1 89 ? -13.987 -3.093 2.884 1.00 91.69 89 TYR A C 1
ATOM 702 O O . TYR A 1 89 ? -13.693 -3.526 1.762 1.00 91.69 89 TYR A O 1
ATOM 710 N N . ASP A 1 90 ? -14.776 -2.034 3.048 1.00 93.00 90 ASP A N 1
ATOM 711 C CA . ASP A 1 90 ? -15.372 -1.296 1.940 1.00 93.00 90 ASP A CA 1
ATOM 712 C C . ASP A 1 90 ? -14.323 -0.578 1.093 1.00 93.00 90 ASP A C 1
ATOM 714 O O . ASP A 1 90 ? -14.409 -0.609 -0.143 1.00 93.00 90 ASP A O 1
ATOM 718 N N . ALA A 1 91 ? -13.288 -0.014 1.719 1.00 93.94 91 ALA A N 1
ATOM 719 C CA . ALA A 1 91 ? -12.157 0.580 1.017 1.00 93.94 91 ALA A CA 1
ATOM 720 C C . ALA A 1 91 ? -11.422 -0.461 0.159 1.00 93.94 91 ALA A C 1
ATOM 722 O O . ALA A 1 91 ? -11.097 -0.181 -0.996 1.00 93.94 91 ALA A O 1
ATOM 723 N N . PHE A 1 92 ? -11.225 -1.689 0.655 1.00 94.12 92 PHE A N 1
ATOM 724 C CA . PHE A 1 92 ? -10.678 -2.771 -0.166 1.00 94.12 92 PHE A CA 1
ATOM 725 C C . PHE A 1 92 ? -11.615 -3.128 -1.317 1.00 94.12 92 PHE A C 1
ATOM 727 O O . PHE A 1 92 ? -11.186 -3.140 -2.468 1.00 94.12 92 PHE A O 1
ATOM 734 N N . ARG A 1 93 ? -12.898 -3.392 -1.050 1.00 92.44 93 ARG A N 1
ATOM 735 C CA . ARG A 1 93 ? -13.874 -3.817 -2.070 1.00 92.44 93 ARG A CA 1
ATOM 736 C C . ARG A 1 93 ? -13.986 -2.811 -3.219 1.00 92.44 93 ARG A C 1
ATOM 738 O O . ARG A 1 93 ? -13.994 -3.188 -4.399 1.00 92.44 93 ARG A O 1
ATOM 745 N N . SER A 1 94 ? -14.035 -1.531 -2.873 1.00 93.81 94 SER A N 1
ATOM 746 C CA . SER A 1 94 ? -14.159 -0.417 -3.814 1.00 93.81 94 SER A CA 1
ATOM 747 C C . SER A 1 94 ? -12.822 0.098 -4.354 1.00 93.81 94 SER A C 1
ATOM 749 O O . SER A 1 94 ? -12.836 0.962 -5.227 1.00 93.81 94 SER A O 1
ATOM 751 N N . PHE A 1 95 ? -11.689 -0.471 -3.920 1.00 95.25 95 PHE A N 1
ATOM 752 C CA . PHE A 1 95 ? -10.353 0.026 -4.244 1.00 95.25 95 PHE A CA 1
ATOM 753 C C . PHE A 1 95 ? -10.142 0.282 -5.740 1.00 95.25 95 PHE A C 1
ATOM 755 O O . PHE A 1 95 ? -10.426 -0.572 -6.593 1.00 95.25 95 PHE A O 1
ATOM 762 N N . ASP A 1 96 ? -9.567 1.443 -6.033 1.00 94.38 96 ASP A N 1
ATOM 763 C CA . ASP A 1 96 ? -9.059 1.800 -7.345 1.00 94.38 96 ASP A CA 1
ATOM 764 C C . ASP A 1 96 ? -7.805 2.667 -7.201 1.00 94.38 96 ASP A C 1
ATOM 766 O O . ASP A 1 96 ? -7.858 3.786 -6.687 1.00 94.38 96 ASP A O 1
ATOM 770 N N . VAL A 1 97 ? -6.678 2.183 -7.723 1.00 92.88 97 VAL A N 1
ATOM 771 C CA . VAL A 1 97 ? -5.406 2.918 -7.729 1.00 92.88 97 VAL A CA 1
ATOM 772 C C . VAL A 1 97 ? -5.522 4.306 -8.369 1.00 92.88 97 VAL A C 1
ATOM 774 O O . VAL A 1 97 ? -4.814 5.233 -7.983 1.00 92.88 97 VAL A O 1
ATOM 777 N N . ARG A 1 98 ? -6.446 4.493 -9.320 1.00 91.75 98 ARG A N 1
ATOM 778 C CA . ARG A 1 98 ? -6.678 5.784 -9.992 1.00 91.75 98 ARG A CA 1
ATOM 779 C C . ARG A 1 98 ? -7.230 6.846 -9.034 1.00 91.75 98 ARG A C 1
ATOM 781 O O . ARG A 1 98 ? -6.971 8.035 -9.230 1.00 91.75 98 ARG A O 1
ATOM 788 N N . ALA A 1 99 ? -7.965 6.419 -8.008 1.00 93.00 99 ALA A N 1
ATOM 789 C CA . ALA A 1 99 ? -8.567 7.287 -7.001 1.00 93.00 99 ALA A CA 1
ATOM 790 C C . ALA A 1 99 ? -7.597 7.654 -5.864 1.00 93.00 99 ALA A C 1
ATOM 792 O O . ALA A 1 99 ? -7.890 8.562 -5.094 1.00 93.00 99 ALA A O 1
ATOM 793 N N . CYS A 1 100 ? -6.433 7.002 -5.777 1.00 93.31 100 CYS A N 1
ATOM 794 C CA . CYS A 1 100 ? -5.443 7.293 -4.744 1.00 93.31 100 CYS A CA 1
ATOM 795 C C . CYS A 1 100 ? -4.878 8.714 -4.870 1.00 93.31 100 CYS A C 1
ATOM 797 O O . CYS A 1 100 ? -4.653 9.237 -5.967 1.00 93.31 100 CYS A O 1
ATOM 799 N N . GLU A 1 101 ? -4.586 9.327 -3.734 1.00 91.56 101 GLU A N 1
ATOM 800 C CA . GLU A 1 101 ? -4.055 10.675 -3.604 1.00 91.56 101 GLU A CA 1
ATOM 801 C C . GLU A 1 101 ? -2.562 10.660 -3.271 1.00 91.56 101 GLU A C 1
ATOM 803 O O . GLU A 1 101 ? -2.044 9.768 -2.595 1.00 91.56 101 GLU A O 1
ATOM 808 N N . CYS A 1 102 ? -1.861 11.684 -3.748 1.00 85.06 102 CYS A N 1
ATOM 809 C CA . CYS A 1 102 ? -0.479 11.969 -3.399 1.00 85.06 102 CYS A CA 1
ATOM 810 C C . CYS A 1 102 ? -0.363 13.458 -3.083 1.00 85.06 102 CYS A C 1
ATOM 812 O O . CYS A 1 102 ? -1.101 14.267 -3.642 1.00 85.06 102 CYS A O 1
ATOM 814 N N . PHE A 1 103 ? 0.575 13.821 -2.210 1.00 83.06 103 PHE A N 1
ATOM 815 C CA . PHE A 1 103 ? 0.859 15.227 -1.928 1.00 83.06 103 PHE A CA 1
ATOM 816 C C . PHE A 1 103 ? 1.400 15.955 -3.168 1.00 83.06 103 PHE A C 1
ATOM 818 O O . PHE A 1 103 ? 1.062 17.112 -3.405 1.00 83.06 103 PHE A O 1
ATOM 825 N N . ASN A 1 104 ? 2.210 15.263 -3.974 1.00 81.94 104 ASN A N 1
ATOM 826 C CA . ASN A 1 104 ? 2.741 15.771 -5.228 1.00 81.94 104 ASN A CA 1
ATOM 827 C C . ASN A 1 104 ? 2.011 15.122 -6.413 1.00 81.94 104 ASN A C 1
ATOM 829 O O . ASN A 1 104 ? 2.042 13.904 -6.600 1.00 81.94 104 ASN A O 1
ATOM 833 N N . GLN A 1 105 ? 1.355 15.950 -7.224 1.00 84.62 105 GLN A N 1
ATOM 834 C CA . GLN A 1 105 ? 0.597 15.492 -8.385 1.00 84.62 105 GLN A CA 1
ATOM 835 C C . GLN A 1 105 ? 1.502 14.935 -9.498 1.00 84.62 105 GLN A C 1
ATOM 837 O O . GLN A 1 105 ? 1.109 13.995 -10.185 1.00 84.62 105 GLN A O 1
ATOM 842 N N . GLU A 1 106 ? 2.722 15.453 -9.639 1.00 82.31 106 GLU A N 1
ATOM 843 C CA . GLU A 1 106 ? 3.692 14.938 -10.608 1.00 82.31 106 GLU A CA 1
ATOM 844 C C . GLU A 1 106 ? 4.154 13.525 -10.223 1.00 82.31 106 GLU A C 1
ATOM 846 O O . GLU A 1 106 ? 4.183 12.619 -11.058 1.00 82.31 106 GLU A O 1
ATOM 851 N N . ASP A 1 107 ? 4.419 13.297 -8.933 1.00 80.81 107 ASP A N 1
ATOM 852 C CA . ASP A 1 107 ? 4.758 11.963 -8.427 1.00 80.81 107 ASP A CA 1
ATOM 853 C C . ASP A 1 107 ? 3.591 10.992 -8.604 1.00 80.81 107 ASP A C 1
ATOM 855 O O . ASP A 1 107 ? 3.800 9.831 -8.967 1.00 80.81 107 ASP A O 1
ATOM 859 N N . LYS A 1 108 ? 2.349 11.469 -8.441 1.00 85.81 108 LYS A N 1
ATOM 860 C CA . LYS A 1 108 ? 1.159 10.665 -8.737 1.00 85.81 108 LYS A CA 1
ATOM 861 C C . LYS A 1 108 ? 1.152 10.169 -10.175 1.00 85.81 108 LYS A C 1
ATOM 863 O O . LYS A 1 108 ? 0.954 8.977 -10.400 1.00 85.81 108 LYS A O 1
ATOM 868 N N . GLU A 1 109 ? 1.379 11.049 -11.141 1.00 85.75 109 GLU A N 1
ATOM 869 C CA . GLU A 1 109 ? 1.395 10.675 -12.556 1.00 85.75 109 GLU A CA 1
ATOM 870 C C . GLU A 1 109 ? 2.503 9.663 -12.862 1.00 85.75 109 GLU A C 1
ATOM 872 O O . GLU A 1 109 ? 2.238 8.628 -13.480 1.00 85.75 109 GLU A O 1
ATOM 877 N N . ARG A 1 110 ? 3.719 9.905 -12.357 1.00 83.88 110 ARG A N 1
ATOM 878 C CA . ARG A 1 110 ? 4.874 9.010 -12.534 1.00 83.88 110 ARG A CA 1
ATOM 879 C C . ARG A 1 110 ? 4.606 7.609 -11.973 1.00 83.88 110 ARG A C 1
ATOM 881 O O . ARG A 1 110 ? 4.811 6.617 -12.673 1.00 83.88 110 ARG A O 1
ATOM 888 N N . ILE A 1 111 ? 4.100 7.517 -10.742 1.00 83.38 111 ILE A N 1
ATOM 889 C CA . ILE A 1 111 ? 3.802 6.241 -10.073 1.00 83.38 111 ILE A CA 1
ATOM 890 C C . ILE A 1 111 ? 2.690 5.485 -10.806 1.00 83.38 111 ILE A C 1
ATOM 892 O O . ILE A 1 111 ? 2.819 4.293 -11.082 1.00 83.38 111 ILE A O 1
ATOM 896 N N . VAL A 1 112 ? 1.604 6.167 -11.173 1.00 86.69 112 VAL A N 1
ATOM 897 C CA . VAL A 1 112 ? 0.482 5.566 -11.911 1.00 86.69 112 VAL A CA 1
ATOM 898 C C . VAL A 1 112 ? 0.959 5.011 -13.261 1.00 86.69 112 VAL A C 1
ATOM 900 O O . VAL A 1 112 ? 0.580 3.902 -13.643 1.00 86.69 112 VAL A O 1
ATOM 903 N N . ILE A 1 113 ? 1.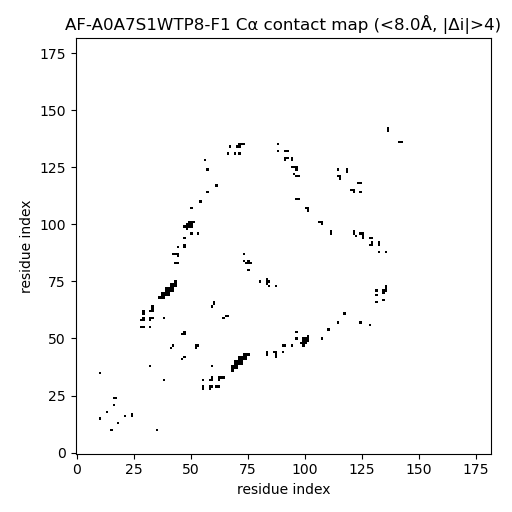833 5.720 -13.979 1.00 86.62 113 ILE A N 1
ATOM 904 C CA . ILE A 1 113 ? 2.426 5.219 -15.228 1.00 86.62 113 ILE A CA 1
ATOM 905 C C . ILE A 1 113 ? 3.282 3.973 -14.973 1.00 86.62 113 ILE A C 1
ATOM 907 O O . ILE A 1 113 ? 3.163 3.000 -15.723 1.00 86.62 113 ILE A O 1
ATOM 911 N N . ALA A 1 114 ? 4.098 3.966 -13.916 1.00 84.50 114 ALA A N 1
ATOM 912 C CA . ALA A 1 114 ? 4.921 2.813 -13.556 1.00 84.50 114 ALA A CA 1
ATOM 91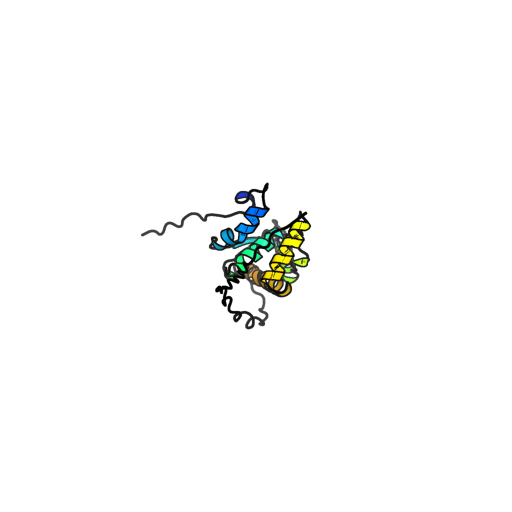3 C C . ALA A 1 114 ? 4.063 1.568 -13.265 1.00 84.50 114 ALA A C 1
ATOM 915 O O . ALA A 1 114 ? 4.294 0.513 -13.859 1.00 84.50 114 ALA A O 1
ATOM 916 N N . ILE A 1 115 ? 3.010 1.710 -12.450 1.00 83.19 115 ILE A N 1
ATOM 917 C CA . ILE A 1 115 ? 2.064 0.625 -12.137 1.00 83.19 115 ILE A CA 1
ATOM 918 C C . ILE A 1 115 ? 1.408 0.098 -13.416 1.00 83.19 115 ILE A C 1
ATOM 920 O O . ILE A 1 115 ? 1.392 -1.111 -13.659 1.00 83.19 115 ILE A O 1
ATOM 924 N N . LYS A 1 116 ? 0.901 0.998 -14.270 1.00 87.44 116 LYS A N 1
ATOM 925 C CA . LYS A 1 116 ? 0.264 0.622 -15.540 1.00 87.44 116 LYS A CA 1
ATOM 926 C C . LYS A 1 116 ? 1.223 -0.133 -16.456 1.00 87.44 116 LYS A C 1
ATOM 928 O O . LYS A 1 116 ? 0.811 -1.097 -17.090 1.00 87.44 116 LYS A O 1
ATOM 933 N N . THR A 1 117 ? 2.476 0.305 -16.531 1.00 86.25 117 THR A N 1
ATOM 934 C CA . THR A 1 117 ? 3.501 -0.304 -17.389 1.00 86.25 117 THR A CA 1
ATOM 935 C C . THR A 1 117 ? 3.844 -1.711 -16.910 1.00 86.25 117 THR A C 1
ATOM 937 O O . THR A 1 117 ? 3.871 -2.640 -17.710 1.00 86.25 117 THR A O 1
ATOM 940 N N . ALA A 1 118 ? 4.018 -1.885 -15.601 1.00 82.31 118 ALA A N 1
ATOM 941 C CA . ALA A 1 118 ? 4.358 -3.165 -14.989 1.00 82.31 118 ALA A CA 1
ATOM 942 C C . ALA A 1 118 ? 3.219 -4.200 -15.057 1.00 82.31 118 ALA A C 1
ATOM 944 O O . ALA A 1 118 ? 3.466 -5.374 -15.320 1.00 82.31 118 ALA A O 1
ATOM 945 N N . PHE A 1 119 ? 1.966 -3.785 -14.841 1.00 79.44 119 PHE A N 1
ATOM 946 C CA . PHE A 1 119 ? 0.806 -4.692 -14.839 1.00 79.44 119 PHE A CA 1
ATOM 947 C C . PHE A 1 119 ? 0.094 -4.790 -16.199 1.00 79.44 119 PHE A C 1
ATOM 949 O O . PHE A 1 119 ? -0.807 -5.616 -16.385 1.00 79.44 119 PHE A O 1
ATOM 956 N N . GLY A 1 120 ? 0.452 -3.936 -17.158 1.00 84.69 120 GLY A N 1
ATOM 957 C CA . GLY A 1 120 ? -0.221 -3.760 -18.448 1.00 84.69 120 GLY A CA 1
ATOM 958 C C . GLY A 1 120 ? -1.563 -3.020 -18.347 1.00 84.69 120 GLY A C 1
ATOM 959 O O . GLY A 1 120 ? -1.867 -2.165 -19.179 1.00 84.69 120 GLY A O 1
ATOM 960 N N . CYS A 1 121 ? -2.370 -3.304 -17.319 1.00 87.19 121 CYS A N 1
ATOM 961 C CA . CYS A 1 121 ? -3.578 -2.545 -17.004 1.00 87.19 121 CYS A CA 1
ATOM 962 C C . CYS A 1 121 ? -3.782 -2.367 -15.494 1.00 87.19 121 CYS A C 1
ATOM 964 O O . CYS A 1 121 ? -3.391 -3.209 -14.686 1.00 87.19 121 CYS A O 1
ATOM 966 N N . MET A 1 122 ? -4.443 -1.268 -15.124 1.00 89.06 122 MET A N 1
ATOM 967 C CA . MET A 1 122 ? -4.700 -0.927 -13.721 1.00 89.06 122 MET A CA 1
ATOM 968 C C . MET A 1 122 ? -5.666 -1.886 -13.040 1.00 89.06 122 MET A C 1
ATOM 970 O O . MET A 1 122 ? -5.537 -2.139 -11.848 1.00 89.06 122 MET A O 1
ATOM 974 N N . ASP A 1 123 ? -6.602 -2.464 -13.789 1.00 92.44 123 ASP A N 1
ATOM 975 C CA . ASP A 1 123 ? -7.611 -3.346 -13.207 1.00 92.44 123 ASP A CA 1
ATOM 976 C C . ASP A 1 123 ? -6.982 -4.639 -12.663 1.00 92.44 123 ASP A C 1
ATOM 978 O O . ASP A 1 123 ? -7.382 -5.111 -11.602 1.00 92.44 123 ASP A O 1
ATOM 982 N N . LYS A 1 124 ? -5.916 -5.151 -13.301 1.00 89.94 124 LYS A N 1
ATOM 983 C CA . LYS A 1 124 ? -5.130 -6.278 -12.766 1.00 89.94 124 LYS A CA 1
ATOM 984 C C . LYS A 1 124 ? -4.500 -5.939 -11.419 1.00 89.94 124 LYS A C 1
ATOM 986 O O . LYS A 1 124 ? -4.576 -6.744 -10.494 1.00 89.94 124 LYS A O 1
ATOM 991 N N . PHE A 1 125 ? -3.907 -4.753 -11.299 1.00 91.38 125 PHE A N 1
ATOM 992 C CA . PHE A 1 125 ? -3.333 -4.301 -10.035 1.00 91.38 125 PHE A CA 1
ATOM 993 C C . PHE A 1 125 ? -4.417 -4.101 -8.964 1.00 91.38 125 PHE A C 1
ATOM 995 O O . PHE A 1 125 ? -4.273 -4.586 -7.842 1.00 91.38 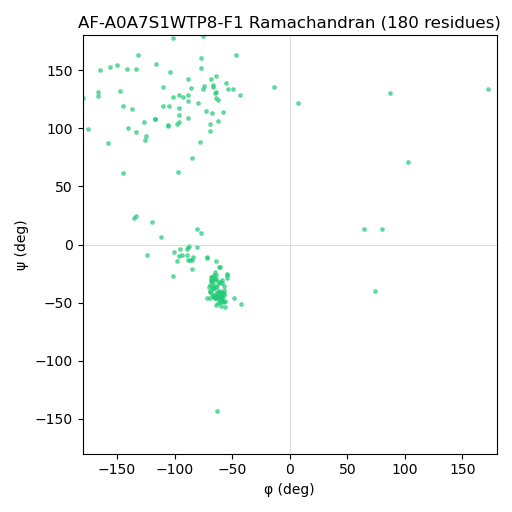125 PHE A O 1
ATOM 1002 N N . ASN A 1 126 ? -5.553 -3.496 -9.324 1.00 93.56 126 ASN A N 1
ATOM 1003 C CA . ASN A 1 126 ? -6.700 -3.352 -8.428 1.00 93.56 126 ASN A CA 1
ATOM 1004 C C . ASN A 1 126 ? -7.191 -4.717 -7.914 1.00 93.56 126 ASN A C 1
ATOM 1006 O O . ASN A 1 126 ? -7.456 -4.852 -6.723 1.00 93.56 126 ASN A O 1
ATOM 1010 N N . CYS A 1 127 ? -7.260 -5.748 -8.765 1.00 92.06 127 CYS A N 1
ATOM 1011 C CA . CYS A 1 127 ? -7.598 -7.114 -8.349 1.00 92.06 127 CYS A CA 1
ATOM 1012 C C . CYS A 1 127 ? -6.592 -7.696 -7.345 1.00 92.06 127 CYS A C 1
ATOM 1014 O O . CYS A 1 127 ? -7.002 -8.360 -6.393 1.00 92.06 127 CYS A O 1
ATOM 1016 N N . VAL A 1 128 ? -5.291 -7.440 -7.526 1.00 91.00 128 VAL A N 1
ATOM 1017 C CA . VAL A 1 128 ? -4.252 -7.875 -6.579 1.00 91.00 128 VAL A CA 1
ATOM 1018 C C . VAL A 1 128 ? -4.460 -7.230 -5.212 1.00 91.00 128 VAL A C 1
ATOM 1020 O O . VAL A 1 128 ? -4.520 -7.950 -4.218 1.00 91.00 128 VAL A O 1
ATOM 1023 N N . VAL A 1 129 ? -4.639 -5.907 -5.154 1.00 92.50 129 VAL A N 1
ATOM 1024 C CA . VAL A 1 129 ? -4.860 -5.196 -3.883 1.00 92.50 129 VAL A CA 1
ATOM 1025 C C . VAL A 1 129 ? -6.162 -5.651 -3.222 1.00 92.50 129 VAL A C 1
ATOM 1027 O O . VAL A 1 129 ? -6.178 -5.962 -2.035 1.00 92.50 129 VAL A O 1
ATOM 1030 N N . LYS A 1 130 ? -7.240 -5.808 -3.998 1.00 92.62 130 LYS A N 1
ATOM 1031 C CA . LYS A 1 130 ? -8.518 -6.360 -3.517 1.00 92.62 130 LYS A CA 1
ATOM 1032 C C . LYS A 1 130 ? -8.364 -7.749 -2.911 1.00 92.62 130 LYS A C 1
ATOM 1034 O O . LYS A 1 130 ? -9.025 -8.054 -1.924 1.00 92.62 130 LYS A O 1
ATOM 1039 N N . ARG A 1 131 ? -7.475 -8.587 -3.449 1.00 89.31 131 ARG A N 1
ATOM 1040 C CA . ARG A 1 131 ? -7.208 -9.932 -2.920 1.00 89.31 131 ARG A CA 1
ATOM 1041 C C . ARG A 1 131 ? -6.529 -9.906 -1.548 1.00 89.31 131 ARG A C 1
ATOM 1043 O O . ARG A 1 131 ? -6.757 -10.835 -0.778 1.00 89.31 131 ARG A O 1
ATOM 1050 N N . ILE A 1 132 ? -5.764 -8.860 -1.218 1.00 87.81 132 ILE A N 1
ATOM 1051 C CA . ILE A 1 132 ? -5.131 -8.703 0.107 1.00 87.81 132 ILE A CA 1
ATOM 1052 C C . ILE A 1 132 ? -6.193 -8.656 1.212 1.00 87.81 132 ILE A C 1
ATOM 1054 O O . ILE A 1 132 ? -5.970 -9.201 2.288 1.00 87.81 132 ILE A O 1
ATOM 1058 N N . SER A 1 133 ? -7.387 -8.119 0.928 1.00 81.62 133 SER A N 1
ATOM 1059 C CA . SER A 1 133 ? -8.498 -8.072 1.893 1.00 81.62 133 SER A CA 1
ATOM 1060 C C . SER A 1 133 ? -8.877 -9.435 2.479 1.00 81.62 133 SER A C 1
ATOM 1062 O O . SER A 1 133 ? -9.327 -9.516 3.618 1.00 81.62 133 SER A O 1
ATOM 1064 N N . AR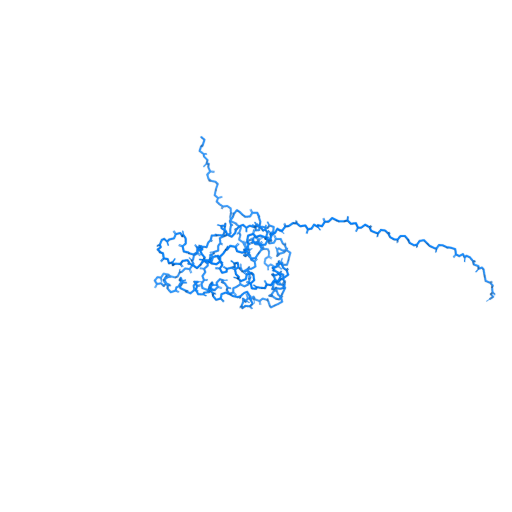G A 1 134 ? -8.611 -10.532 1.755 1.00 75.44 134 ARG A N 1
ATOM 1065 C CA . ARG A 1 134 ? -8.842 -11.904 2.236 1.00 75.44 134 ARG A CA 1
ATOM 1066 C C . ARG A 1 134 ? -8.026 -12.233 3.492 1.00 75.44 134 ARG A C 1
ATOM 1068 O O . ARG A 1 134 ? -8.363 -13.165 4.213 1.00 75.44 134 ARG A O 1
ATOM 1075 N N . GLN A 1 135 ? -6.963 -11.477 3.761 1.00 67.62 135 GLN A N 1
ATOM 1076 C CA . GLN A 1 135 ? -6.130 -11.615 4.955 1.00 67.62 135 GLN A CA 1
ATOM 1077 C C . GLN A 1 135 ? -6.678 -10.853 6.162 1.00 67.62 135 GLN A C 1
ATOM 1079 O O . GLN A 1 135 ? -6.362 -11.231 7.289 1.00 67.62 135 GLN A O 1
ATOM 1084 N N . VAL A 1 136 ? -7.532 -9.842 5.946 1.00 60.06 136 VAL A N 1
ATOM 1085 C CA . VAL A 1 136 ? -8.199 -9.077 7.019 1.00 60.06 136 VAL A CA 1
ATOM 1086 C C . VAL A 1 136 ? -9.032 -10.025 7.897 1.00 60.06 136 VAL A C 1
ATOM 1088 O O . VAL A 1 136 ? -9.143 -9.837 9.104 1.00 60.06 136 VAL A O 1
ATOM 1091 N N . THR A 1 137 ? -9.543 -11.109 7.310 1.00 52.69 137 THR A N 1
ATOM 1092 C CA . THR A 1 137 ? -10.459 -12.063 7.952 1.00 52.69 137 THR A CA 1
ATOM 1093 C C . THR A 1 137 ? -9.750 -13.288 8.560 1.00 52.69 137 THR A C 1
ATOM 1095 O O . THR A 1 137 ? -10.388 -14.146 9.164 1.00 52.69 137 THR A O 1
ATOM 1098 N N . GLY A 1 138 ? -8.425 -13.413 8.396 1.00 48.19 138 GLY A N 1
ATOM 1099 C CA . GLY A 1 138 ? -7.712 -14.685 8.583 1.00 48.19 138 GLY A CA 1
ATOM 1100 C C . GLY A 1 138 ? -7.059 -14.939 9.946 1.00 48.19 138 GLY A C 1
ATOM 1101 O O . GLY A 1 138 ? -6.598 -16.056 10.177 1.00 48.19 138 GLY A O 1
ATOM 1102 N N . LYS A 1 139 ? -6.974 -13.951 10.849 1.00 45.22 139 LYS A N 1
ATOM 1103 C CA . LYS A 1 139 ? -6.265 -14.123 12.140 1.00 45.22 139 LYS A CA 1
ATOM 1104 C C . LYS A 1 139 ? -7.084 -13.828 13.400 1.00 45.22 139 LYS A C 1
ATOM 1106 O O . LYS A 1 139 ? -6.645 -14.231 14.470 1.00 45.22 139 LYS A O 1
ATOM 1111 N N . ASN A 1 140 ? -8.291 -13.271 13.277 1.00 37.47 140 ASN A N 1
ATOM 1112 C CA . ASN A 1 140 ? -9.282 -13.219 14.356 1.00 37.47 140 ASN A CA 1
ATOM 1113 C C . ASN A 1 140 ? -10.605 -13.810 13.843 1.00 37.47 140 ASN A C 1
ATOM 1115 O O . ASN A 1 140 ? -11.292 -13.215 13.024 1.00 37.47 140 ASN A O 1
ATOM 1119 N N . SER A 1 141 ? -10.912 -15.025 14.288 1.00 40.12 141 SER A N 1
ATOM 1120 C CA . SER A 1 141 ? -12.069 -15.852 13.924 1.00 40.12 141 SER A CA 1
ATOM 1121 C C . SER A 1 141 ? -13.416 -15.103 13.857 1.00 40.12 141 SER A C 1
ATOM 1123 O O . SER A 1 141 ? -13.798 -14.502 14.855 1.00 40.12 141 SER A O 1
ATOM 1125 N N . ILE A 1 142 ? -14.163 -15.242 12.746 1.00 39.84 142 ILE A N 1
ATOM 1126 C CA . ILE A 1 142 ? -15.587 -15.662 12.598 1.00 39.84 142 ILE A CA 1
ATOM 1127 C C . ILE A 1 142 ? -15.993 -15.470 11.116 1.00 39.84 142 ILE A C 1
ATOM 1129 O O . ILE A 1 142 ? -15.633 -14.488 10.480 1.00 39.84 142 ILE A O 1
ATOM 1133 N N . GLY A 1 143 ? -16.655 -16.481 10.542 1.00 37.59 143 GLY A N 1
ATOM 1134 C CA . GLY A 1 143 ? -16.728 -16.734 9.099 1.00 37.59 143 GLY A CA 1
ATOM 1135 C C . GLY A 1 143 ? -17.669 -15.866 8.253 1.00 37.59 143 GLY A C 1
ATOM 1136 O O . GLY A 1 143 ? -18.661 -15.325 8.730 1.00 37.59 143 GLY A O 1
ATOM 1137 N N . GLY A 1 144 ? -17.384 -15.862 6.948 1.00 29.00 144 GLY A N 1
ATOM 1138 C CA . GLY A 1 144 ? -18.251 -15.395 5.864 1.00 29.00 144 GLY A CA 1
ATOM 1139 C C . GLY A 1 144 ? -17.871 -16.074 4.533 1.00 29.00 144 GLY A C 1
ATOM 1140 O O . GLY A 1 144 ? -16.728 -16.522 4.411 1.00 29.00 144 GLY A O 1
ATOM 1141 N N . PRO A 1 145 ? -18.807 -16.240 3.573 1.00 33.97 145 PRO A N 1
ATOM 1142 C CA . PRO A 1 145 ? -18.672 -17.179 2.458 1.00 33.97 145 PRO A CA 1
ATOM 1143 C C . PRO A 1 145 ? -17.731 -16.688 1.353 1.00 33.97 145 PRO A C 1
ATOM 1145 O O . PRO A 1 145 ? -17.576 -15.494 1.121 1.00 33.97 145 PRO A O 1
ATOM 1148 N N . LEU A 1 146 ? -17.130 -17.664 0.678 1.00 43.41 146 LEU A N 1
ATOM 1149 C CA . LEU A 1 146 ? -16.149 -17.540 -0.395 1.00 43.41 146 LEU A CA 1
ATOM 1150 C C . LEU A 1 146 ? -16.850 -17.372 -1.755 1.00 43.41 146 LEU A C 1
ATOM 1152 O O . LEU A 1 146 ? -17.739 -18.162 -2.060 1.00 43.41 146 LEU A O 1
ATOM 1156 N N . ASP A 1 147 ? -16.390 -16.436 -2.590 1.00 36.69 147 ASP A N 1
ATOM 1157 C CA . ASP A 1 147 ? -16.688 -16.424 -4.032 1.00 36.69 147 ASP A CA 1
ATOM 1158 C C . ASP A 1 147 ? -15.575 -17.172 -4.806 1.00 36.69 147 ASP A C 1
ATOM 1160 O O . ASP A 1 147 ? -14.382 -16.884 -4.642 1.00 36.69 147 ASP A O 1
ATOM 1164 N N . GLU A 1 148 ? -15.976 -18.151 -5.629 1.00 42.31 14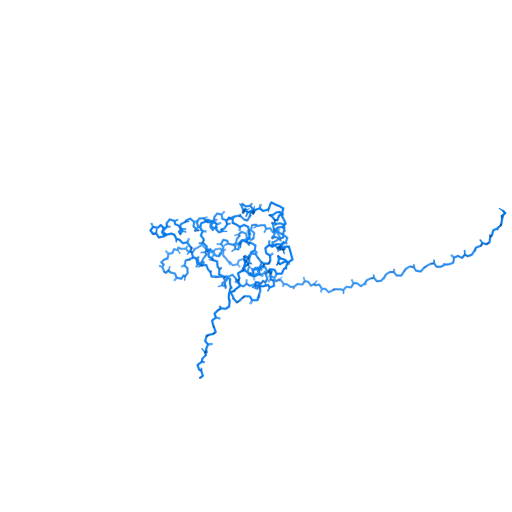8 GLU A N 1
ATOM 1165 C CA . GLU A 1 148 ? -15.169 -19.235 -6.235 1.00 42.31 148 GLU A CA 1
ATOM 1166 C C . GLU A 1 148 ? -14.328 -18.882 -7.489 1.00 42.31 148 GLU A C 1
ATOM 1168 O O . GLU A 1 148 ? -13.777 -19.773 -8.132 1.00 42.31 148 GLU A O 1
ATOM 1173 N N . ASP A 1 149 ? -14.119 -17.616 -7.849 1.00 38.56 149 ASP A N 1
ATOM 1174 C CA . ASP A 1 149 ? -13.511 -17.285 -9.155 1.00 38.56 149 ASP A CA 1
ATOM 1175 C C . ASP A 1 149 ? -11.986 -17.020 -9.115 1.00 38.56 149 ASP A C 1
ATOM 1177 O O . ASP A 1 149 ? -11.533 -15.916 -9.424 1.00 38.56 149 ASP A O 1
ATOM 1181 N N . SER A 1 150 ? -11.137 -17.993 -8.731 1.00 40.19 150 SER A N 1
ATOM 1182 C CA . SER A 1 150 ? -9.675 -17.742 -8.625 1.00 40.19 150 SER A CA 1
ATOM 1183 C C . SER A 1 150 ? -8.691 -18.755 -9.232 1.00 40.19 150 SER A C 1
ATOM 1185 O O . SER A 1 150 ? -7.526 -18.772 -8.829 1.00 40.19 150 SER A O 1
ATOM 1187 N N . GLU A 1 151 ? -9.078 -19.555 -10.223 1.00 36.78 151 GLU A N 1
ATOM 1188 C CA . GLU A 1 151 ? -8.128 -20.462 -10.907 1.00 36.78 151 GLU A CA 1
ATOM 1189 C C . GLU A 1 151 ? -7.336 -19.806 -12.064 1.00 36.78 151 GLU A C 1
ATOM 1191 O O . GLU A 1 151 ? -6.317 -20.337 -12.495 1.00 36.78 151 GLU A O 1
ATOM 1196 N N . SER A 1 152 ? -7.713 -18.616 -12.550 1.00 34.84 152 SER A N 1
ATOM 1197 C CA . SER A 1 152 ? -7.209 -18.121 -13.850 1.00 34.84 152 SER A CA 1
ATOM 1198 C C . SER A 1 152 ? -5.895 -17.308 -13.842 1.00 34.84 152 SER A C 1
ATOM 1200 O O . SER A 1 152 ? -5.433 -16.925 -14.916 1.00 34.84 152 SER A O 1
ATOM 1202 N N . LEU A 1 153 ? -5.274 -17.001 -12.697 1.00 44.12 153 LEU A N 1
ATOM 1203 C CA . LEU A 1 153 ? -4.106 -16.090 -12.654 1.00 44.12 153 LEU A CA 1
ATOM 1204 C C . LEU A 1 153 ? -2.773 -16.759 -12.276 1.00 44.12 153 LEU A C 1
ATOM 1206 O O . LEU A 1 153 ? -1.768 -16.071 -12.129 1.00 44.12 153 LEU A O 1
ATOM 1210 N N . ARG A 1 154 ? -2.737 -18.092 -12.150 1.00 40.25 154 ARG A N 1
ATOM 1211 C CA . ARG A 1 154 ? -1.524 -18.853 -11.785 1.00 40.25 154 ARG A CA 1
ATOM 1212 C C . ARG A 1 154 ? -0.552 -19.111 -12.947 1.00 40.25 154 ARG A C 1
ATOM 1214 O O . ARG A 1 154 ? 0.484 -19.725 -12.728 1.00 40.25 154 ARG A O 1
ATOM 1221 N N . SER A 1 155 ? -0.868 -18.689 -14.171 1.00 31.83 155 SER A N 1
ATOM 1222 C CA . SER A 1 155 ? -0.205 -19.194 -15.384 1.00 31.83 155 SER A CA 1
ATOM 1223 C C . SER A 1 155 ? 0.528 -18.156 -16.238 1.00 31.83 155 SER A C 1
ATOM 1225 O O . SER A 1 155 ? 0.819 -18.454 -17.390 1.00 31.83 155 SER A O 1
ATOM 1227 N N . ALA A 1 156 ? 0.882 -16.975 -15.723 1.00 33.22 156 ALA A N 1
ATOM 1228 C CA . ALA A 1 156 ? 1.823 -16.109 -16.440 1.00 33.22 156 ALA A CA 1
ATOM 1229 C C . ALA A 1 15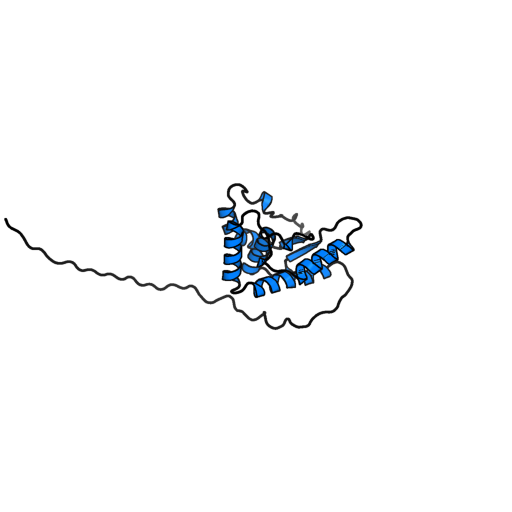6 ? 3.269 -16.460 -16.033 1.00 33.22 156 ALA A C 1
ATOM 1231 O O . ALA A 1 156 ? 3.655 -16.151 -14.903 1.00 33.22 156 ALA A O 1
ATOM 1232 N N . PRO A 1 157 ? 4.086 -17.083 -16.905 1.00 30.89 157 PRO A N 1
ATOM 1233 C CA . PRO A 1 157 ? 5.510 -17.217 -16.652 1.00 30.89 157 PRO A CA 1
ATOM 1234 C C . PRO A 1 157 ? 6.152 -15.840 -16.856 1.00 30.89 157 PRO A C 1
ATOM 1236 O O . PRO A 1 157 ? 6.154 -15.301 -17.961 1.00 30.89 157 PRO A O 1
ATOM 1239 N N . LEU A 1 158 ? 6.696 -15.260 -15.788 1.00 42.53 158 LEU A N 1
ATOM 1240 C CA . LEU A 1 158 ? 7.614 -14.123 -15.859 1.00 42.53 158 LEU A CA 1
ATOM 1241 C C . LEU A 1 158 ? 9.034 -14.655 -16.094 1.00 42.53 158 LEU A C 1
ATOM 1243 O O . LEU A 1 158 ? 9.832 -14.691 -15.166 1.00 42.53 158 LEU A O 1
ATOM 1247 N N . SER A 1 159 ? 9.341 -15.102 -17.315 1.00 44.62 159 SER A N 1
ATOM 1248 C CA . SER A 1 159 ? 10.728 -15.215 -17.800 1.00 44.62 159 SER A CA 1
ATOM 1249 C C . SER A 1 159 ? 10.786 -15.651 -19.266 1.00 44.62 159 SER A C 1
ATOM 1251 O O . SER A 1 159 ? 10.703 -16.842 -19.520 1.00 44.62 159 SER A O 1
ATOM 1253 N N . GLU A 1 160 ? 10.972 -14.704 -20.189 1.00 36.12 160 GLU A N 1
ATOM 1254 C CA . GLU A 1 160 ? 11.803 -14.771 -21.414 1.00 36.12 160 GLU A CA 1
ATOM 1255 C C . GLU A 1 160 ? 11.921 -13.311 -21.897 1.00 36.12 160 GLU A C 1
ATOM 1257 O O . GLU A 1 160 ? 10.914 -12.621 -21.987 1.00 36.12 160 GLU A O 1
ATOM 1262 N N . GLY A 1 161 ? 13.048 -12.675 -22.187 1.00 32.41 161 GLY A N 1
ATOM 1263 C CA . GLY A 1 161 ? 14.464 -12.986 -22.148 1.00 32.41 161 GLY A CA 1
ATOM 1264 C C . GLY A 1 161 ? 15.145 -11.700 -22.639 1.00 32.41 161 GLY A C 1
ATOM 1265 O O . GLY A 1 161 ? 14.771 -11.172 -23.682 1.00 32.41 161 GLY A O 1
ATOM 1266 N N . PHE A 1 162 ? 16.093 -11.144 -21.883 1.00 31.55 162 PHE A N 1
ATOM 1267 C CA . PHE A 1 162 ? 17.004 -10.136 -22.426 1.00 31.55 162 PHE A CA 1
ATOM 1268 C C . PHE A 1 162 ? 18.354 -10.814 -22.618 1.00 31.55 162 PHE A C 1
ATOM 1270 O O . PHE A 1 162 ? 19.076 -11.095 -21.663 1.00 31.55 162 PHE A O 1
ATOM 1277 N N . SER A 1 163 ? 18.658 -11.147 -23.868 1.00 33.00 163 SER A N 1
ATOM 1278 C CA . SER A 1 163 ? 19.990 -11.536 -24.319 1.00 33.00 163 SER A CA 1
ATOM 1279 C C . SER A 1 163 ? 20.236 -10.910 -25.690 1.00 33.00 163 SER A C 1
ATOM 1281 O O . SER A 1 163 ? 19.681 -11.335 -26.692 1.00 33.00 163 SER A O 1
ATOM 1283 N N . SER A 1 164 ? 20.992 -9.813 -25.630 1.00 42.38 164 SER A N 1
ATOM 1284 C CA . SER A 1 164 ? 22.017 -9.305 -26.552 1.00 42.38 164 SER A CA 1
ATOM 1285 C C . SER A 1 164 ? 22.233 -10.004 -27.901 1.00 42.38 164 SER A C 1
ATOM 1287 O O . SER A 1 164 ? 22.754 -11.111 -27.898 1.00 42.38 164 SER A O 1
ATOM 1289 N N . GLU A 1 165 ? 22.086 -9.244 -28.993 1.00 38.31 165 GLU A N 1
ATOM 1290 C CA . GLU A 1 165 ? 22.998 -9.136 -30.158 1.00 38.31 165 GLU A CA 1
ATOM 1291 C C . GLU A 1 165 ? 22.852 -7.665 -30.639 1.00 38.31 165 GLU A C 1
ATOM 1293 O O . GLU A 1 165 ? 21.744 -7.140 -30.627 1.00 38.31 165 GLU A O 1
ATOM 1298 N N . GLY A 1 166 ? 23.863 -6.839 -30.919 1.00 38.88 166 GLY A N 1
ATOM 1299 C CA . GLY A 1 166 ? 25.163 -7.118 -31.509 1.00 38.88 166 GLY A CA 1
ATOM 1300 C C . GLY A 1 166 ? 25.144 -6.693 -32.981 1.00 38.88 166 GLY A C 1
ATOM 1301 O O . GLY A 1 166 ? 25.141 -7.562 -33.835 1.00 38.88 166 GLY A O 1
ATOM 1302 N N . GLU A 1 167 ? 25.118 -5.389 -33.282 1.00 40.34 167 GLU A N 1
ATOM 1303 C CA . GLU A 1 167 ? 25.413 -4.880 -34.634 1.00 40.34 167 GLU A CA 1
ATOM 1304 C C . GLU A 1 167 ? 26.381 -3.692 -34.540 1.00 40.34 167 GLU A C 1
ATOM 1306 O O . GLU A 1 167 ? 26.005 -2.549 -34.273 1.00 40.34 167 GLU A O 1
ATOM 1311 N N . GLU A 1 168 ? 27.663 -4.010 -34.726 1.00 48.22 168 GLU A N 1
ATOM 1312 C CA . GLU A 1 168 ? 28.656 -3.096 -35.281 1.00 48.22 168 GLU A CA 1
ATOM 1313 C C . GLU A 1 168 ? 28.261 -2.787 -36.730 1.00 48.22 168 GLU A C 1
ATOM 1315 O O . GLU A 1 168 ? 28.033 -3.697 -37.526 1.00 48.22 168 GLU A O 1
ATOM 1320 N N . SER A 1 169 ? 28.221 -1.508 -37.096 1.00 47.03 169 SER A N 1
ATOM 1321 C CA . SER A 1 169 ? 28.267 -1.101 -38.497 1.00 47.03 169 SER A CA 1
ATOM 1322 C C . SER A 1 169 ? 29.419 -0.124 -38.684 1.00 47.03 169 SER A C 1
ATOM 1324 O O . SER A 1 169 ? 29.278 1.082 -38.471 1.00 47.03 169 SER A O 1
ATOM 1326 N N . ASP A 1 170 ? 30.561 -0.684 -39.070 1.00 43.78 170 ASP A N 1
ATOM 1327 C CA . ASP A 1 170 ? 31.624 0.025 -39.764 1.00 43.78 170 ASP A CA 1
ATOM 1328 C C . ASP A 1 170 ? 31.092 0.533 -41.109 1.00 43.78 170 ASP A C 1
ATOM 1330 O O . ASP A 1 170 ? 30.639 -0.244 -41.953 1.00 43.78 170 ASP A O 1
ATOM 1334 N N . THR A 1 171 ? 31.205 1.835 -41.347 1.00 51.69 171 THR A N 1
ATOM 1335 C CA . THR A 1 171 ? 31.332 2.357 -42.709 1.00 51.69 171 THR A CA 1
ATOM 1336 C C . THR A 1 171 ? 32.577 3.217 -42.768 1.00 51.69 171 THR A C 1
ATOM 1338 O O . THR A 1 171 ? 32.551 4.419 -42.504 1.00 51.69 171 THR A O 1
ATOM 1341 N N . ASP A 1 172 ? 33.667 2.534 -43.094 1.00 46.53 172 ASP A N 1
ATOM 1342 C CA . ASP A 1 172 ? 34.866 3.078 -43.705 1.00 46.53 172 ASP A CA 1
ATOM 1343 C C . ASP A 1 172 ? 34.527 3.613 -45.107 1.00 46.53 172 ASP A C 1
ATOM 1345 O O . ASP A 1 172 ? 33.840 2.964 -45.898 1.00 46.53 172 ASP A O 1
ATOM 1349 N N . SER A 1 173 ? 34.950 4.837 -45.397 1.00 60.03 173 SER A N 1
ATOM 1350 C CA . SER A 1 173 ? 35.142 5.335 -46.763 1.00 60.03 173 SER A CA 1
ATOM 1351 C C . SER A 1 173 ? 36.122 6.501 -46.698 1.00 60.03 173 SER A C 1
ATOM 1353 O O . SER A 1 173 ? 35.751 7.664 -46.527 1.00 60.03 173 SER A O 1
ATOM 1355 N N . GLY A 1 174 ? 37.402 6.145 -46.769 1.00 48.28 174 GLY A N 1
ATOM 1356 C CA . GLY A 1 174 ? 38.451 7.033 -47.248 1.00 48.28 174 GLY A CA 1
ATOM 1357 C C . GLY A 1 174 ? 38.427 7.193 -48.773 1.00 48.28 174 GLY A C 1
ATOM 1358 O O . GLY A 1 174 ? 37.625 6.570 -49.466 1.00 48.28 174 GLY A O 1
ATOM 1359 N N . ASP A 1 175 ? 39.373 8.018 -49.230 1.00 50.59 175 ASP A N 1
ATOM 1360 C CA . ASP A 1 175 ? 39.731 8.395 -50.608 1.00 50.59 175 ASP A CA 1
ATOM 1361 C C . ASP A 1 175 ? 38.924 9.584 -51.189 1.00 50.59 175 ASP A C 1
ATOM 1363 O O . ASP A 1 175 ? 37.703 9.631 -51.130 1.00 50.59 175 ASP A O 1
ATOM 1367 N N . GLU A 1 176 ? 39.507 10.631 -51.778 1.00 56.97 176 GLU A N 1
ATOM 1368 C CA . GLU A 1 176 ? 40.894 10.915 -52.139 1.00 56.97 176 GLU A CA 1
ATOM 1369 C C . GLU A 1 176 ? 41.049 12.426 -52.445 1.00 56.97 176 GLU A C 1
ATOM 1371 O O . GLU A 1 176 ? 40.129 13.114 -52.888 1.00 56.97 176 GLU A O 1
ATOM 1376 N N . GLU A 1 177 ? 42.257 12.902 -52.174 1.00 54.00 177 GLU A N 1
ATOM 1377 C CA . GLU A 1 177 ? 43.016 14.028 -52.726 1.00 54.00 177 GLU A CA 1
ATOM 1378 C C . GLU A 1 177 ? 42.542 14.696 -54.045 1.00 54.00 177 GLU A C 1
ATOM 1380 O O . GLU A 1 177 ? 42.334 14.040 -55.058 1.00 54.00 177 GLU A O 1
ATOM 1385 N N . SER A 1 178 ? 42.537 16.041 -54.092 1.00 57.44 178 SER A N 1
ATOM 1386 C CA . SER A 1 178 ? 43.093 16.786 -55.241 1.00 57.44 178 SER A CA 1
ATOM 1387 C C . SER 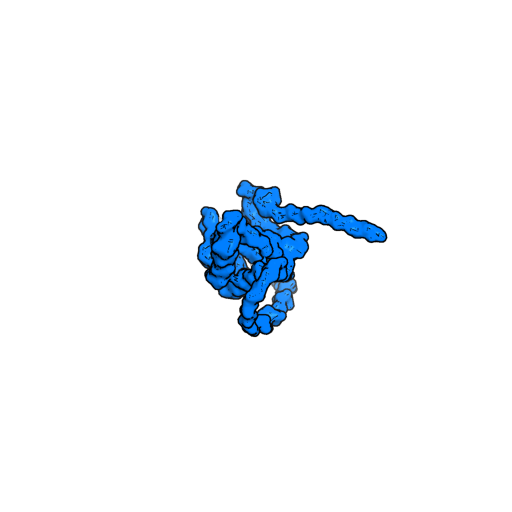A 1 178 ? 43.289 18.280 -54.950 1.00 57.44 178 SER A C 1
ATOM 1389 O O . SER A 1 178 ? 42.398 18.991 -54.492 1.00 57.44 178 SER A O 1
ATOM 1391 N N . ALA A 1 179 ? 44.493 18.724 -55.303 1.00 56.00 179 ALA A N 1
ATOM 1392 C CA . ALA A 1 179 ? 45.059 20.067 -55.342 1.00 56.00 179 ALA A CA 1
ATOM 1393 C C . ALA A 1 179 ? 44.196 21.179 -55.994 1.00 56.00 179 ALA A C 1
ATOM 1395 O O . ALA A 1 179 ? 43.272 20.903 -56.753 1.00 56.00 179 ALA A O 1
ATOM 1396 N N . GLY A 1 180 ? 44.574 22.441 -55.701 1.00 50.78 180 GLY A N 1
ATOM 1397 C CA . GLY A 1 180 ? 44.005 23.719 -56.193 1.00 50.78 180 GLY A CA 1
ATOM 1398 C C . GLY A 1 180 ? 44.132 23.964 -57.715 1.00 50.78 180 GLY A C 1
ATOM 1399 O O . GLY A 1 180 ? 44.044 23.000 -58.465 1.00 50.78 180 GLY A O 1
ATOM 1400 N N . PRO A 1 181 ? 44.374 25.188 -58.252 1.00 68.19 181 PRO A N 1
ATOM 1401 C CA . PRO A 1 181 ? 44.654 26.491 -57.625 1.00 68.19 181 PRO A CA 1
ATOM 1402 C C . PRO A 1 181 ? 43.821 27.683 -58.180 1.00 68.19 181 PRO A C 1
ATOM 1404 O O . PRO A 1 181 ? 43.336 27.644 -59.311 1.00 68.19 181 PRO A O 1
ATOM 1407 N N . LYS A 1 182 ? 43.766 28.795 -57.432 1.00 42.59 182 LYS A N 1
ATOM 1408 C CA . LYS A 1 182 ? 44.170 30.169 -57.828 1.00 42.59 182 LYS A CA 1
ATOM 1409 C C . LYS A 1 182 ? 43.703 31.198 -56.805 1.00 42.59 182 LYS A C 1
ATOM 1411 O O . LYS A 1 182 ? 42.514 31.154 -56.432 1.00 42.59 182 LYS A O 1
#

InterPro domains:
  IPR035897 Toll/interleukin-1 receptor homology (TIR) domain superfamily [SSF52200] (15-110)

Organism: Alexandrium catenella (NCBI:txid2925)

pLDDT: mean 75.31, std 21.12, range [29.0, 95.25]

Secondary structure (DSSP, 8-state):
-----PPPPPP-HHHHS-TT-HHHHHHHHHHHHHT-S-EEEEE-TTGGGBHHHHHHHHHHHHTT--GGGEEEEE---TT-HHHHHHHHHHHHHH--GGG-B-SSHHHHHHHHHHHHHHHSSHHHHHHHHHHHGGGTTSSS----PPP---STTS----------------------------

Radius of gyration: 24.58 Å; Cα contacts (8 Å, |Δi|>4): 131; chains: 1; bounding box: 64×56×80 Å

Sequence (182 aa):
VAGGAREPLVWFDKVCIDQSNIELDLRCLPIFLNGCARLVMLCGATYLNRLWCITEVFAYVHMGCEVENIELVPVVRDSREDEDLDDIYDAFRSFDVRACECFNQEDKERIVIAIKTAFGCMDKFNCVVKRISRQVTGKNSIGGPLDEDSESLRSAPLSEGFSSEGEESDTDSGDEESAGPK

Solvent-accessible surface area (backbone atoms only — not comparable to full-atom values): 11883 Å² total; per-residue (Å²): 132,85,80,75,80,71,81,85,85,81,88,49,66,87,82,74,40,58,84,91,54,51,74,66,48,58,73,42,43,39,59,59,42,61,70,41,90,56,49,78,42,77,40,30,67,60,43,83,42,30,40,67,61,51,48,52,56,48,31,31,46,74,62,69,45,61,74,85,41,49,43,64,42,77,55,60,51,91,98,38,47,67,62,39,48,49,44,37,52,49,47,34,77,68,49,48,77,86,74,30,44,55,97,46,66,67,58,42,52,54,51,54,51,51,53,28,65,75,58,71,37,60,66,60,51,33,52,53,58,38,54,54,51,65,50,69,61,68,83,63,90,78,91,79,88,85,83,90,87,75,82,85,78,84,76,77,83,92,79,86,82,94,77,90,82,90,79,88,79,86,79,88,80,82,89,79,90,83,81,89,89,135